Protein AF-A0A950SKA2-F1 (afdb_monomer)

Solvent-accessible surface area (backbone atoms only — not comparable to full-atom values): 15999 Å² total; per-residue (Å²): 132,60,67,68,57,56,48,50,46,48,55,57,47,54,48,61,50,54,86,68,48,54,30,38,59,32,17,52,54,14,21,50,32,35,66,66,51,49,60,21,36,45,36,58,44,22,51,42,40,22,42,54,43,21,50,35,85,94,75,71,41,31,24,28,18,68,91,40,75,55,73,75,23,58,67,26,54,51,26,53,54,39,24,62,52,38,6,39,34,28,41,42,88,50,98,84,33,40,32,41,51,35,31,44,42,91,90,50,79,58,51,73,51,70,76,45,74,58,94,78,20,30,28,31,43,39,38,32,56,63,43,26,39,37,37,40,76,43,65,68,75,42,44,35,35,38,95,94,42,80,46,75,24,31,77,90,43,60,42,78,41,74,24,40,45,31,44,71,54,90,72,72,45,29,27,50,55,31,82,34,44,45,77,48,49,37,67,43,14,44,44,45,22,19,18,10,65,36,81,42,43,30,18,25,41,69,58,80,67,31,40,41,36,32,44,45,51,86,60,46,57,58,31,44,34,37,44,31,34,27,62,44,55,66,57,57,87,44,90,98,40,78,47,68,102,59,82,63,45,63,24,28,46,27,27,36,33,38,30,37,16,63,78,83,79,62,75,46,79,79,44,77,49,77,47,74,76,82,44,74,50,78,43,82,42,75,74,38,56,67,44,36,31,40,29,47,36,41,60,40,49,54,43,96,56,64,30,26,36,10,30,44,43,36,67

Foldseek 3Di:
DDLVVLQVCLQPCLLVPFLFAFLQPLLVVLLSCQLSLPAFAVSVLSLQQSQQLAQDPDPRAGAGTSVHHDPSPVNSVVSSVVSLVCRQFVWDDDPVFTETAHADEPVDQWDKDAQDDDPFWGWIWIGGHFKIKIATPDDDWGWYQYPVGIDTHDNVRIDMDTHRYSNPDDDPFFFGQFPKQKPAFDRSQGLNQQRRNGLSGWTFGPDPFMKIKGFGPDDDQKKKKKWFWGWHFDHAPDPPGDGDPDDIDGWDAQKKFKWFDLPVPDIDTQDIDHHLDDGMDIDIGGGCPRTGMIMITRHGISDPGHIITRYITMD

Mean predicted aligned error: 4.28 Å

Nearest PDB structures (foldseek):
  6w0p-assembly2_D  TM=8.139E-01  e=9.623E-06  gut metagenome
  6w0p-assembly1_B  TM=7.407E-01  e=2.479E-05  gut metagenome
  2xqx-assembly2_B  TM=6.786E-01  e=1.087E-04  Streptococcus pneumoniae TIGR4
  8u5b-assembly1_B  TM=6.525E-01  e=2.233E-01  Clostridium perfringens
  5x7r-assembly1_A  TM=3.009E-01  e=1.302E-03  Paenibacillus sp. 598K

Sequence (315 aa):
MPAATAQNDLDFYVPRADPTGPSMSDAVNEIDSSALGTPGCSAYVYTERSYQPFIRDAFDQFSETRTGGAFTFMTGIGGFLQEFLYGYSGLRWTPQGVRLDPSLSAQLRGVTLRGLSWRGRRFTVAIGLNTTTVRLTSGAALPVIIPAGRRTVTARRPLTLATRRPDLRPTPDAVRCARAVASSAQPGAPALAAVDGSPATAWQPSSLPATLTAPVRGLRRTAVLTVRWGRQWPAAPGPNIPPPPGPVITLRPSRYQILVSADGRRWRTVATITRASGTLDTLRLPGLSRARLIRVRIVASAATQPPMLDELSVR

Radius of gyration: 21.48 Å; Cα contacts (8 Å, |Δi|>4): 798; chains: 1; bounding box: 56×42×63 Å

Secondary structure (DSSP, 8-state):
--HHHHHHHHHHHGGGS-TT--TTHHHHHHHHHHHHT-SSSHHHHHHHHHHTTTEETTTTEEPSBTTB-SSS-HHHHHHHHHIIIIIIT--EE-SS-EE---B--TT-SEEEEEEEEETTEEEEEEEESSEEEEEEEESSPEEEEETTEEEEEBTTB-EEEEPB-GGGS--S-TTTT---EES---TT--TTGGGSS-TTS-B--SSSSEEEEEE--S--SEEEEEEEEEEEPPPPSBTTBPPPS-PPEEE-EEEEEEEEESSSSS-EEEEEEE-SS-SEEEEEEET-TT-SEEEEEEEEESSSSPPPEEEEEE-

pLDDT: mean 94.34, std 6.15, range [64.06, 98.81]

Structure (mmCIF, N/CA/C/O backbone):
data_AF-A0A950SKA2-F1
#
_entry.id   AF-A0A950SKA2-F1
#
loop_
_atom_site.group_PDB
_atom_site.id
_atom_site.type_symbol
_atom_site.label_atom_id
_atom_site.label_alt_id
_atom_site.label_comp_id
_atom_site.label_asym_id
_atom_site.label_entity_id
_atom_site.label_seq_id
_atom_site.pdbx_PDB_ins_code
_atom_site.Cartn_x
_atom_site.Cartn_y
_atom_site.Cartn_z
_atom_site.occupancy
_atom_site.B_iso_or_equiv
_atom_site.auth_seq_id
_atom_site.auth_comp_id
_atom_site.auth_asym_id
_atom_site.auth_atom_id
_atom_site.pdbx_PDB_model_num
ATOM 1 N N . MET A 1 1 ? -0.324 19.048 11.245 1.00 78.94 1 MET A N 1
ATOM 2 C CA . MET A 1 1 ? 0.212 19.055 9.869 1.00 78.94 1 MET A CA 1
ATOM 3 C C . MET A 1 1 ? -0.946 18.881 8.887 1.00 78.94 1 MET A C 1
ATOM 5 O O . MET A 1 1 ? -1.818 18.069 9.182 1.00 78.94 1 MET A O 1
ATOM 9 N N . PRO A 1 2 ? -1.014 19.642 7.779 1.00 93.00 2 PRO A N 1
ATOM 10 C CA . PRO A 1 2 ? -2.002 19.419 6.721 1.00 93.00 2 PRO A CA 1
ATOM 11 C C . PRO A 1 2 ? -1.844 18.035 6.075 1.00 93.00 2 PRO A C 1
ATOM 13 O O . PRO A 1 2 ? -0.721 17.583 5.868 1.00 93.00 2 PRO A O 1
ATOM 16 N N . ALA A 1 3 ? -2.949 17.385 5.697 1.00 91.06 3 ALA A N 1
ATOM 17 C CA . ALA A 1 3 ? -2.912 16.037 5.113 1.00 91.06 3 ALA A CA 1
ATOM 18 C C . ALA A 1 3 ? -2.083 15.959 3.816 1.00 91.06 3 ALA A C 1
ATOM 20 O O . ALA A 1 3 ? -1.396 14.972 3.583 1.00 91.06 3 ALA A O 1
ATOM 21 N N . ALA A 1 4 ? -2.102 17.015 2.995 1.00 93.38 4 ALA A N 1
ATOM 22 C CA . ALA A 1 4 ? -1.295 17.082 1.776 1.00 93.38 4 ALA A CA 1
ATOM 23 C C . ALA A 1 4 ? 0.213 17.127 2.071 1.00 93.38 4 ALA A C 1
ATOM 25 O O . ALA A 1 4 ? 0.989 16.495 1.367 1.00 93.38 4 ALA A O 1
ATOM 26 N N . THR A 1 5 ? 0.630 17.834 3.126 1.00 95.62 5 THR A N 1
ATOM 27 C CA . THR A 1 5 ? 2.035 17.858 3.557 1.00 95.62 5 THR A CA 1
ATOM 28 C C . THR A 1 5 ? 2.471 16.480 4.044 1.00 95.62 5 THR A C 1
ATOM 30 O O . THR A 1 5 ? 3.497 15.990 3.599 1.00 95.62 5 THR A O 1
ATOM 33 N N . ALA A 1 6 ? 1.650 15.818 4.862 1.00 95.06 6 ALA A N 1
ATOM 34 C CA . ALA A 1 6 ? 1.944 14.468 5.342 1.00 95.06 6 ALA A CA 1
ATOM 35 C C . ALA A 1 6 ? 2.026 13.437 4.197 1.00 95.06 6 ALA A C 1
ATOM 37 O O . ALA A 1 6 ? 2.885 12.562 4.210 1.00 95.06 6 ALA A O 1
ATOM 38 N N . GLN A 1 7 ? 1.172 13.562 3.173 1.00 95.62 7 GLN A N 1
ATOM 39 C CA . GLN A 1 7 ? 1.271 12.720 1.978 1.00 95.62 7 GLN A CA 1
ATOM 40 C C . GLN A 1 7 ? 2.561 12.991 1.195 1.00 95.62 7 GLN A C 1
ATOM 42 O O . GLN A 1 7 ? 3.213 12.051 0.753 1.00 95.62 7 GLN A O 1
ATOM 47 N N . ASN A 1 8 ? 2.950 14.260 1.045 1.00 95.31 8 ASN A N 1
ATOM 48 C CA . ASN A 1 8 ? 4.208 14.608 0.388 1.00 95.31 8 ASN A CA 1
ATOM 49 C C . ASN A 1 8 ? 5.419 14.056 1.154 1.00 95.31 8 ASN A C 1
ATOM 51 O O . ASN A 1 8 ? 6.389 13.651 0.520 1.00 95.31 8 ASN A O 1
ATOM 55 N N . ASP A 1 9 ? 5.356 14.013 2.488 1.00 95.50 9 ASP A N 1
ATOM 56 C CA . ASP A 1 9 ? 6.398 13.397 3.310 1.00 95.50 9 ASP A CA 1
ATOM 57 C C . ASP A 1 9 ? 6.489 11.887 3.042 1.00 95.50 9 ASP A C 1
ATOM 59 O O . ASP A 1 9 ? 7.590 11.393 2.811 1.00 95.50 9 ASP A O 1
ATOM 63 N N . LEU A 1 10 ? 5.366 11.157 2.969 1.00 94.62 10 LEU A N 1
ATOM 64 C CA . LEU A 1 10 ? 5.377 9.740 2.565 1.00 94.62 10 LEU A CA 1
ATOM 65 C C . LEU A 1 10 ? 5.992 9.556 1.169 1.00 94.62 10 LEU A C 1
ATOM 67 O O . LEU A 1 10 ? 6.924 8.768 0.997 1.00 94.62 10 LEU A O 1
ATOM 71 N N . ASP A 1 11 ? 5.526 1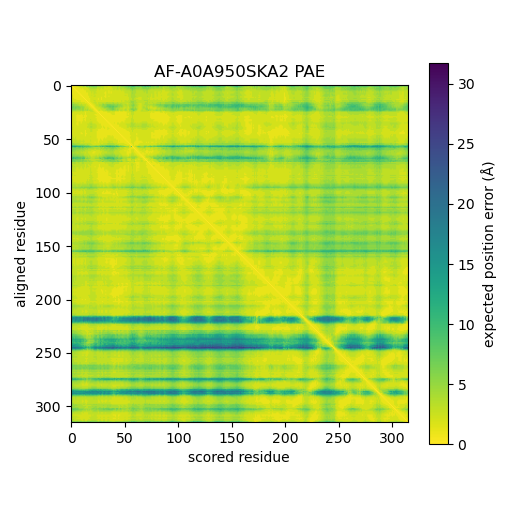0.328 0.185 1.00 93.56 11 ASP A N 1
ATOM 72 C CA . ASP A 1 11 ? 5.993 10.242 -1.203 1.00 93.56 11 ASP A CA 1
ATOM 73 C C . ASP A 1 11 ? 7.489 10.587 -1.337 1.00 93.56 11 ASP A C 1
ATOM 75 O O . ASP A 1 11 ? 8.184 10.096 -2.233 1.00 93.56 11 ASP A O 1
ATOM 79 N N . PHE A 1 12 ? 8.005 11.437 -0.446 1.00 92.06 12 PHE A N 1
ATOM 80 C CA . PHE A 1 12 ? 9.402 11.845 -0.433 1.00 92.06 12 PHE A CA 1
ATOM 81 C C . PHE A 1 12 ? 10.296 10.873 0.343 1.00 92.06 12 PHE A C 1
ATOM 83 O O . PHE A 1 12 ? 11.336 10.460 -0.179 1.00 92.06 12 PHE A O 1
ATOM 90 N N . TYR A 1 13 ? 9.938 10.511 1.573 1.00 92.69 13 TYR A N 1
ATOM 91 C CA . TYR A 1 13 ? 10.822 9.781 2.481 1.00 92.69 13 TYR A CA 1
ATOM 92 C C . TYR A 1 13 ? 10.795 8.270 2.276 1.00 92.69 13 TYR A C 1
ATOM 94 O O . TYR A 1 13 ? 11.845 7.644 2.408 1.00 92.69 13 TYR A O 1
ATOM 102 N N . VAL A 1 14 ? 9.665 7.671 1.889 1.00 93.25 14 VAL A N 1
ATOM 103 C CA . VAL A 1 14 ? 9.583 6.210 1.719 1.00 93.25 14 VAL A CA 1
ATOM 104 C C . VAL A 1 14 ? 10.587 5.681 0.683 1.00 93.25 14 VAL A C 1
ATOM 106 O O . VAL A 1 14 ? 11.301 4.732 1.011 1.00 93.25 14 VAL A O 1
ATOM 109 N N . PRO A 1 15 ? 10.746 6.279 -0.518 1.00 90.12 15 PRO A N 1
ATOM 110 C CA . PRO A 1 15 ? 11.750 5.817 -1.487 1.00 90.12 15 PRO A CA 1
ATOM 111 C C . PRO A 1 15 ? 13.203 6.035 -1.038 1.00 90.12 15 PRO A C 1
ATOM 113 O O . PRO A 1 15 ? 14.127 5.524 -1.665 1.00 90.12 15 PRO A O 1
ATOM 116 N N . ARG A 1 16 ? 13.410 6.843 0.009 1.00 88.75 16 ARG A N 1
ATOM 117 C CA . ARG A 1 16 ? 14.721 7.239 0.546 1.00 88.75 16 ARG A CA 1
ATOM 118 C C . ARG A 1 16 ? 15.095 6.478 1.813 1.00 88.75 16 ARG A C 1
ATOM 120 O O . ARG A 1 16 ? 16.199 6.671 2.316 1.00 88.75 16 ARG A O 1
ATOM 127 N N . ALA A 1 17 ? 14.187 5.657 2.335 1.00 87.25 17 ALA A N 1
ATOM 128 C CA . ALA A 1 17 ? 14.480 4.767 3.443 1.00 87.25 17 ALA A CA 1
ATOM 129 C C . ALA A 1 17 ? 15.564 3.761 3.034 1.00 87.25 17 ALA A C 1
ATOM 131 O O . ALA A 1 17 ? 15.652 3.364 1.869 1.00 87.25 17 ALA A O 1
ATOM 132 N N . ASP A 1 18 ? 16.386 3.349 3.999 1.00 85.38 18 ASP A N 1
ATOM 133 C CA . ASP A 1 18 ? 17.472 2.410 3.744 1.00 85.38 18 ASP A CA 1
ATOM 134 C C . ASP A 1 18 ? 16.911 1.085 3.178 1.00 85.38 18 ASP A C 1
ATOM 136 O O . ASP A 1 18 ? 16.102 0.424 3.843 1.00 85.38 18 ASP A O 1
ATOM 140 N N . PRO A 1 19 ? 17.329 0.650 1.972 1.00 81.38 19 PRO A N 1
ATOM 141 C CA . PRO A 1 19 ? 16.874 -0.609 1.379 1.00 81.38 19 PRO A CA 1
ATOM 142 C C . PRO A 1 19 ? 17.346 -1.853 2.152 1.00 81.38 19 PRO A C 1
ATOM 144 O O . PRO A 1 19 ? 16.914 -2.967 1.857 1.00 81.38 19 PRO A O 1
ATOM 147 N N . THR A 1 20 ? 18.212 -1.695 3.147 1.00 83.00 20 THR A N 1
ATOM 148 C CA . THR A 1 20 ? 18.671 -2.739 4.073 1.00 83.00 20 THR A CA 1
ATOM 149 C C . THR A 1 20 ? 18.181 -2.523 5.507 1.00 83.00 20 THR A C 1
ATOM 151 O O . THR A 1 20 ? 18.527 -3.299 6.395 1.00 83.00 20 THR A O 1
ATOM 154 N N . GLY A 1 21 ? 17.335 -1.510 5.724 1.00 85.69 21 GLY A N 1
ATOM 155 C CA . GLY A 1 21 ? 16.786 -1.158 7.028 1.00 85.69 21 GLY A CA 1
ATOM 156 C C . GLY A 1 21 ? 15.903 -2.243 7.667 1.00 85.69 21 GLY A C 1
ATOM 157 O O . GLY A 1 21 ? 15.544 -3.240 7.025 1.00 85.69 21 GLY A O 1
ATOM 158 N N . PRO A 1 22 ? 15.548 -2.054 8.950 1.00 89.62 22 PRO A N 1
ATOM 159 C CA . PRO A 1 22 ? 14.858 -3.065 9.735 1.00 89.62 22 PRO A CA 1
ATOM 160 C C . PRO A 1 22 ? 13.370 -3.204 9.374 1.00 89.62 22 PRO A C 1
ATOM 162 O O . PRO A 1 22 ? 12.741 -2.283 8.852 1.00 89.62 22 PRO A O 1
ATOM 165 N N . SER A 1 23 ? 12.773 -4.337 9.745 1.00 89.69 23 SER A N 1
ATOM 166 C CA . SER A 1 23 ? 11.398 -4.751 9.405 1.00 89.69 23 SER A CA 1
ATOM 167 C C . SER A 1 23 ? 10.247 -3.904 9.959 1.00 89.69 23 SER A C 1
ATOM 169 O O . SER A 1 23 ? 9.083 -4.181 9.690 1.00 89.69 23 SER A O 1
ATOM 171 N N . MET A 1 24 ? 10.536 -2.839 10.705 1.00 90.56 24 MET A N 1
ATOM 172 C CA . MET A 1 24 ? 9.517 -1.995 11.340 1.00 90.56 24 MET A CA 1
ATOM 173 C C . MET A 1 24 ? 9.049 -0.806 10.487 1.00 90.56 24 MET A C 1
ATOM 175 O O . MET A 1 24 ? 7.992 -0.246 10.767 1.00 90.56 24 MET A O 1
ATOM 179 N N . SER A 1 25 ? 9.816 -0.388 9.474 1.00 93.12 25 SER A N 1
ATOM 180 C CA . SER A 1 25 ? 9.563 0.881 8.772 1.00 93.12 25 SER A CA 1
ATOM 181 C C . SER A 1 25 ? 8.242 0.896 8.004 1.00 93.12 25 SER A C 1
ATOM 183 O O . SER A 1 25 ? 7.483 1.857 8.099 1.00 93.12 25 SER A O 1
ATOM 185 N N . ASP A 1 26 ? 7.940 -0.170 7.263 1.00 96.25 26 ASP A N 1
ATOM 186 C CA . ASP A 1 26 ? 6.758 -0.192 6.397 1.00 96.25 26 ASP A CA 1
ATOM 187 C C . ASP A 1 26 ? 5.442 -0.363 7.168 1.00 96.25 26 ASP A C 1
ATOM 189 O O . ASP A 1 26 ? 4.414 0.128 6.711 1.00 96.25 26 ASP A O 1
ATOM 193 N N . ALA A 1 27 ? 5.480 -0.904 8.389 1.00 97.38 27 ALA A N 1
ATOM 194 C CA . ALA A 1 27 ? 4.319 -0.883 9.276 1.00 97.38 27 ALA A CA 1
ATOM 195 C C . ALA A 1 27 ? 3.902 0.552 9.644 1.00 97.38 27 ALA A C 1
ATOM 197 O O . ALA A 1 27 ? 2.717 0.867 9.713 1.00 97.38 27 ALA A O 1
ATOM 198 N N . VAL A 1 28 ? 4.869 1.457 9.836 1.00 97.69 28 VAL A N 1
ATOM 199 C CA . VAL A 1 28 ? 4.576 2.877 10.093 1.00 97.69 28 VAL A CA 1
ATOM 200 C C . VAL A 1 28 ? 3.998 3.543 8.842 1.00 97.69 28 VAL A C 1
ATOM 202 O O . VAL A 1 28 ? 3.003 4.258 8.942 1.00 97.69 28 VAL A O 1
ATOM 205 N N . ASN A 1 29 ? 4.546 3.241 7.660 1.00 97.62 29 ASN A N 1
ATOM 206 C CA . ASN A 1 29 ? 4.025 3.752 6.387 1.00 97.62 29 ASN A CA 1
ATOM 207 C C . ASN A 1 29 ? 2.581 3.289 6.117 1.00 97.62 29 ASN A C 1
ATOM 209 O O . ASN A 1 29 ? 1.780 4.064 5.586 1.00 97.62 29 ASN A O 1
ATOM 213 N N . GLU A 1 30 ? 2.224 2.056 6.498 1.00 98.25 30 GLU A N 1
ATOM 214 C CA . GLU A 1 30 ? 0.834 1.581 6.476 1.00 98.25 30 GLU A CA 1
ATOM 215 C C . GLU A 1 30 ? -0.042 2.426 7.401 1.00 98.25 30 GLU A C 1
ATOM 217 O O . GLU A 1 30 ? -1.056 2.962 6.945 1.00 98.25 30 GLU A O 1
ATOM 222 N N . ILE A 1 31 ? 0.363 2.592 8.667 1.00 98.56 31 ILE A N 1
ATOM 223 C CA . ILE A 1 31 ? -0.420 3.317 9.675 1.00 98.56 31 ILE A CA 1
ATOM 224 C C . ILE A 1 31 ? -0.678 4.754 9.219 1.00 98.56 31 ILE A C 1
ATOM 226 O O . ILE A 1 31 ? -1.809 5.241 9.328 1.00 98.56 31 ILE A O 1
ATOM 230 N N . ASP A 1 32 ? 0.344 5.416 8.679 1.00 97.81 32 ASP A N 1
ATOM 231 C CA . ASP A 1 32 ? 0.249 6.778 8.162 1.00 97.81 32 ASP A CA 1
ATOM 232 C C . ASP A 1 32 ? -0.648 6.846 6.921 1.00 97.81 32 ASP A C 1
ATOM 234 O O . ASP A 1 32 ? -1.558 7.676 6.867 1.00 97.81 32 ASP A O 1
ATOM 238 N N . SER A 1 33 ? -0.489 5.926 5.964 1.00 97.81 33 SER A N 1
ATOM 239 C CA . SER A 1 33 ? -1.339 5.862 4.764 1.00 97.81 33 SER A CA 1
ATOM 240 C C . SER A 1 33 ? -2.815 5.639 5.114 1.00 97.81 33 SER A C 1
ATOM 242 O O . SER A 1 33 ? -3.715 6.302 4.581 1.00 97.81 33 S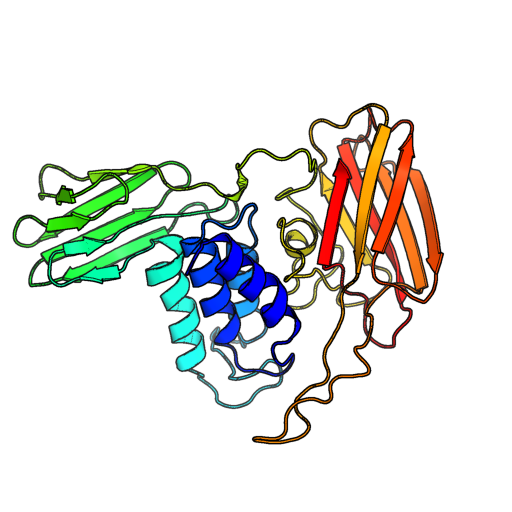ER A O 1
ATOM 244 N N . SER A 1 34 ? -3.080 4.736 6.061 1.00 98.06 34 SER A N 1
ATOM 245 C CA . SER A 1 34 ? -4.415 4.461 6.588 1.00 98.06 34 SER A CA 1
ATOM 246 C C . SER A 1 34 ? -4.990 5.679 7.317 1.00 98.06 34 SER A C 1
ATOM 248 O O . SER A 1 34 ? -6.141 6.055 7.065 1.00 98.06 34 SER A O 1
ATOM 250 N N . ALA A 1 35 ? -4.202 6.348 8.164 1.00 97.12 35 ALA A N 1
ATOM 251 C CA . ALA A 1 35 ? -4.618 7.546 8.894 1.00 97.12 35 ALA A CA 1
ATOM 252 C C . ALA A 1 35 ? -4.928 8.732 7.965 1.00 97.12 35 ALA A C 1
ATOM 254 O O . AL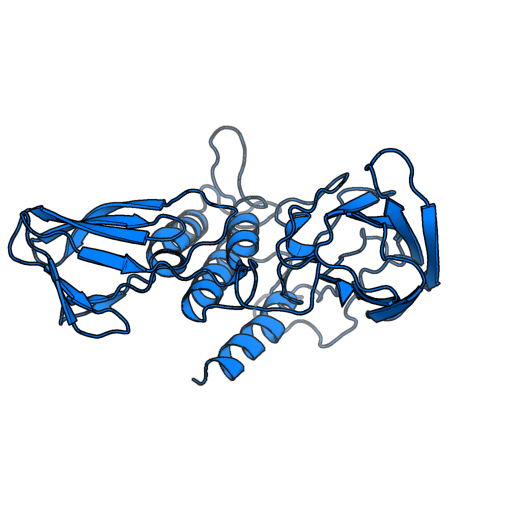A A 1 35 ? -5.915 9.437 8.182 1.00 97.12 35 ALA A O 1
ATOM 255 N N . LEU A 1 36 ? -4.131 8.929 6.911 1.00 96.50 36 LEU A N 1
ATOM 256 C CA . LEU A 1 36 ? -4.334 9.984 5.913 1.00 96.50 36 LEU A CA 1
ATOM 257 C C . LEU A 1 36 ? -5.489 9.685 4.950 1.00 96.50 36 LEU A C 1
ATOM 259 O O . LEU A 1 36 ? -6.034 10.604 4.336 1.00 96.50 36 LEU A O 1
ATOM 263 N N . GLY A 1 37 ? -5.877 8.414 4.809 1.00 96.38 37 GLY A N 1
ATOM 264 C CA . GLY A 1 37 ? -6.807 7.990 3.766 1.00 96.38 37 GLY A CA 1
ATOM 265 C C . GLY A 1 37 ? -6.205 8.178 2.372 1.00 96.38 37 GLY A C 1
ATOM 266 O O . GLY A 1 37 ? -6.902 8.641 1.460 1.00 96.38 37 GLY A O 1
ATOM 267 N N . THR A 1 38 ? -4.913 7.856 2.233 1.00 97.12 38 THR A N 1
ATOM 268 C CA . THR A 1 38 ? -4.150 7.953 0.985 1.00 97.12 38 THR A CA 1
ATOM 269 C C . THR A 1 38 ? -4.920 7.274 -0.152 1.00 97.12 38 THR A C 1
ATOM 271 O O . THR A 1 38 ? -5.278 6.102 -0.030 1.00 97.12 38 THR A O 1
ATOM 274 N N . PRO A 1 39 ? -5.245 7.991 -1.246 1.00 96.75 39 PRO A N 1
ATOM 275 C CA . PRO A 1 39 ? -6.019 7.431 -2.351 1.00 96.75 39 PRO A CA 1
ATOM 276 C C . PRO A 1 39 ? -5.351 6.209 -2.961 1.00 96.75 39 PRO A C 1
ATOM 278 O O . PRO A 1 39 ? -4.165 6.248 -3.260 1.00 96.75 39 PRO A O 1
ATOM 281 N N . GLY A 1 40 ? -6.145 5.181 -3.249 1.00 97.25 40 GLY A N 1
ATOM 282 C CA . GLY A 1 40 ? -5.624 3.914 -3.741 1.00 97.25 40 GLY A CA 1
ATOM 283 C C . GLY A 1 40 ? -5.521 2.868 -2.633 1.00 97.25 40 GLY A C 1
ATOM 284 O O . GLY A 1 40 ? -6.358 2.822 -1.734 1.00 97.25 40 GLY A O 1
ATOM 285 N N . CYS A 1 41 ? -4.553 1.970 -2.746 1.00 97.94 41 CYS A N 1
ATOM 286 C CA . CYS A 1 41 ? -4.452 0.752 -1.935 1.00 97.94 41 CYS A CA 1
ATOM 287 C C . CYS A 1 41 ? -3.021 0.491 -1.450 1.00 97.94 41 CYS A C 1
ATOM 289 O O . CYS A 1 41 ? -2.706 -0.630 -1.050 1.00 97.94 41 CYS A O 1
ATOM 291 N N . SER A 1 42 ? -2.181 1.529 -1.434 1.00 97.69 42 SER A N 1
ATOM 292 C CA . SER A 1 42 ? -0.793 1.459 -0.970 1.00 97.69 42 SER A CA 1
ATOM 293 C C . SER A 1 42 ? -0.661 1.018 0.488 1.00 97.69 42 SER A C 1
ATOM 295 O O . SER A 1 42 ? 0.300 0.335 0.815 1.00 97.69 42 SER A O 1
ATOM 297 N N . ALA A 1 43 ? -1.649 1.300 1.349 1.00 98.00 43 ALA A N 1
ATOM 298 C CA . ALA A 1 43 ? -1.673 0.801 2.729 1.00 98.00 43 ALA A CA 1
ATOM 299 C C . ALA A 1 43 ? -1.479 -0.728 2.796 1.00 98.00 43 ALA A C 1
ATOM 301 O O . ALA A 1 43 ? -0.637 -1.216 3.541 1.00 98.00 43 ALA A O 1
ATOM 302 N N . TYR A 1 44 ? -2.164 -1.490 1.936 1.00 98.12 44 TYR A N 1
ATOM 303 C CA . TYR A 1 44 ? -1.981 -2.943 1.899 1.00 98.12 44 TYR A CA 1
ATOM 304 C C . TYR A 1 44 ? -0.618 -3.359 1.333 1.00 98.12 44 TYR A C 1
ATOM 306 O O . TYR A 1 44 ? -0.035 -4.343 1.780 1.00 98.12 44 TYR A O 1
ATOM 314 N N . VAL A 1 45 ? -0.079 -2.605 0.373 1.00 98.31 45 VAL A N 1
ATOM 315 C CA . VAL A 1 45 ? 1.274 -2.851 -0.147 1.00 98.31 45 VAL A CA 1
ATOM 316 C C . VAL A 1 45 ? 2.322 -2.627 0.946 1.00 98.31 45 VAL A C 1
ATOM 318 O O . VAL A 1 45 ? 3.276 -3.396 1.038 1.00 98.31 45 VAL A O 1
ATOM 321 N N . TYR A 1 46 ? 2.133 -1.631 1.816 1.00 98.19 46 TYR A N 1
ATOM 322 C CA . TYR A 1 46 ? 2.975 -1.432 2.995 1.00 98.19 46 TYR A CA 1
ATOM 323 C C . TYR A 1 46 ? 2.861 -2.583 4.000 1.00 98.19 46 TYR A C 1
ATOM 325 O O . TYR A 1 46 ? 3.893 -3.033 4.492 1.00 98.19 46 TYR A O 1
ATOM 333 N N . THR A 1 47 ? 1.663 -3.141 4.211 1.00 97.81 47 THR A N 1
ATOM 334 C CA . THR A 1 47 ? 1.512 -4.394 4.969 1.00 97.81 47 THR A CA 1
ATOM 335 C C . THR A 1 47 ? 2.324 -5.525 4.348 1.00 97.81 47 THR A C 1
ATOM 337 O O . THR A 1 47 ? 3.076 -6.192 5.043 1.00 97.81 47 THR A O 1
ATOM 340 N N . GLU A 1 48 ? 2.247 -5.754 3.034 1.00 97.25 48 GLU A N 1
ATOM 341 C CA . GLU A 1 48 ? 3.060 -6.802 2.395 1.00 97.25 48 GLU A CA 1
ATOM 342 C C . GLU A 1 48 ? 4.568 -6.552 2.563 1.00 97.25 48 GLU A C 1
ATOM 344 O O . GLU A 1 48 ? 5.333 -7.481 2.836 1.00 97.25 48 GLU A O 1
ATOM 349 N N . ARG A 1 49 ? 4.998 -5.291 2.460 1.00 96.31 49 ARG A N 1
ATOM 350 C CA . ARG A 1 49 ? 6.391 -4.879 2.666 1.00 96.31 49 ARG A CA 1
ATOM 351 C C . ARG A 1 49 ? 6.893 -5.080 4.092 1.00 96.31 49 ARG A C 1
ATOM 353 O O . ARG A 1 49 ? 8.086 -5.325 4.249 1.00 96.31 49 ARG A O 1
ATOM 360 N N . SER A 1 50 ? 6.034 -4.974 5.104 1.00 96.12 50 SER A N 1
ATOM 361 C CA . SER A 1 50 ? 6.447 -5.022 6.512 1.00 96.12 50 SER A CA 1
ATOM 362 C C . SER A 1 50 ? 6.746 -6.433 7.021 1.00 96.12 50 SER A C 1
ATOM 364 O O . SER A 1 50 ? 7.531 -6.576 7.956 1.00 96.12 50 SER A O 1
ATOM 366 N N . TYR A 1 51 ? 6.188 -7.481 6.398 1.00 95.44 51 TYR A N 1
ATOM 367 C CA . TYR A 1 51 ? 6.422 -8.867 6.826 1.00 95.44 51 TYR A CA 1
ATOM 368 C C . TYR A 1 51 ? 7.115 -9.745 5.778 1.00 95.44 51 TYR A C 1
ATOM 370 O O . TYR A 1 51 ? 8.014 -10.507 6.135 1.00 95.44 51 TYR A O 1
ATOM 378 N N . GLN A 1 52 ? 6.751 -9.661 4.491 1.00 96.00 52 GLN A N 1
ATOM 379 C CA . GLN A 1 52 ? 7.210 -10.640 3.488 1.00 96.00 52 GLN A CA 1
ATOM 380 C C . GLN A 1 52 ? 8.738 -10.714 3.339 1.00 96.00 52 GLN A C 1
ATOM 382 O O . GLN A 1 52 ? 9.254 -11.823 3.224 1.00 96.00 52 GLN A O 1
ATOM 387 N N . PRO A 1 53 ? 9.493 -9.597 3.346 1.00 95.31 53 PRO A N 1
ATOM 388 C CA . PRO A 1 53 ? 10.950 -9.653 3.211 1.00 95.31 53 PRO A CA 1
ATOM 389 C C . PRO A 1 53 ? 11.684 -10.191 4.447 1.00 95.31 53 PRO A C 1
ATOM 391 O O . PRO A 1 53 ? 12.896 -10.397 4.389 1.00 95.31 53 PRO A O 1
ATOM 394 N N . PHE A 1 54 ? 10.986 -10.343 5.574 1.00 95.88 54 PHE A N 1
ATOM 395 C CA . PHE A 1 54 ? 11.591 -10.549 6.891 1.00 95.88 54 PHE A CA 1
ATOM 396 C C . PHE A 1 54 ? 11.166 -11.859 7.545 1.00 95.88 54 PHE A C 1
ATOM 398 O O . PHE A 1 54 ? 11.878 -12.359 8.414 1.00 95.88 54 PHE A O 1
ATOM 405 N N . ILE A 1 55 ? 10.028 -12.414 7.133 1.00 94.81 55 ILE A N 1
ATOM 406 C CA . ILE A 1 55 ? 9.529 -13.693 7.621 1.00 94.81 55 ILE A CA 1
ATOM 407 C C . ILE A 1 55 ? 10.467 -14.834 7.204 1.00 94.81 55 ILE A C 1
ATOM 409 O O . ILE A 1 55 ? 10.957 -14.876 6.074 1.00 94.81 55 ILE A O 1
ATOM 413 N N . ARG A 1 56 ? 10.755 -15.744 8.136 1.00 93.62 56 ARG A N 1
ATOM 414 C CA . ARG A 1 56 ? 11.626 -16.905 7.930 1.00 93.62 56 ARG A CA 1
ATOM 415 C C . ARG A 1 56 ? 10.911 -18.188 8.323 1.00 93.62 56 ARG A C 1
ATOM 417 O O . ARG A 1 56 ? 10.328 -18.276 9.407 1.00 93.62 56 ARG A O 1
ATOM 424 N N . ASP A 1 57 ? 11.066 -19.194 7.473 1.00 89.31 57 ASP A N 1
ATOM 425 C CA . ASP A 1 57 ? 10.693 -20.572 7.771 1.00 89.31 57 ASP A CA 1
ATOM 426 C C . ASP A 1 57 ? 11.488 -21.122 8.973 1.00 89.31 57 ASP A C 1
ATOM 428 O O . ASP A 1 57 ? 12.578 -20.651 9.297 1.00 89.31 57 ASP A O 1
ATOM 432 N N . ALA A 1 58 ? 11.001 -22.141 9.683 1.00 85.12 58 ALA A N 1
ATOM 433 C CA . ALA A 1 58 ? 9.713 -22.834 9.514 1.00 85.12 58 ALA A CA 1
ATOM 434 C C . ALA A 1 58 ? 8.587 -22.276 10.408 1.00 85.12 58 ALA A C 1
ATOM 436 O O . ALA A 1 58 ? 7.481 -22.807 10.410 1.00 85.12 58 ALA A O 1
ATOM 437 N N . PHE A 1 59 ? 8.882 -21.253 11.214 1.00 89.88 59 PHE A N 1
ATOM 438 C CA . PHE A 1 59 ? 7.991 -20.765 12.275 1.00 89.88 59 PHE A CA 1
ATOM 439 C C . PHE A 1 59 ? 7.408 -19.376 11.998 1.00 89.88 59 PHE A C 1
ATOM 441 O O . PHE A 1 59 ? 6.861 -18.763 12.912 1.00 89.88 59 PHE A O 1
ATOM 448 N N . ASP A 1 60 ? 7.562 -18.860 10.778 1.00 92.38 60 ASP A N 1
ATOM 449 C CA . ASP A 1 60 ? 7.069 -17.541 10.374 1.00 92.38 60 ASP A CA 1
ATOM 450 C C . ASP A 1 60 ? 7.551 -16.402 11.294 1.00 92.38 60 ASP A C 1
ATOM 452 O O . ASP A 1 60 ? 6.836 -15.448 11.609 1.00 92.38 60 ASP A O 1
ATOM 456 N N . GLN A 1 61 ? 8.806 -16.504 11.736 1.00 93.31 61 GLN A N 1
ATOM 457 C CA . GLN A 1 61 ? 9.435 -15.540 12.638 1.00 93.31 61 GLN A CA 1
ATOM 458 C C . GLN A 1 61 ? 10.188 -14.470 11.853 1.00 93.31 61 GLN A C 1
ATOM 460 O O . GLN A 1 61 ? 10.702 -14.722 10.765 1.00 93.31 61 GLN A O 1
ATOM 465 N N . PHE A 1 62 ? 10.268 -13.261 12.406 1.00 94.88 62 PHE A N 1
ATOM 466 C CA . PHE A 1 62 ? 10.868 -12.130 11.704 1.00 94.88 62 PHE A CA 1
ATOM 467 C C . PHE A 1 62 ? 12.369 -12.060 11.977 1.00 94.88 62 PHE A C 1
ATOM 469 O O . PHE A 1 62 ? 12.798 -12.120 13.134 1.00 94.88 62 PHE A O 1
ATOM 476 N N . SER A 1 63 ? 13.157 -11.858 10.923 1.00 95.38 63 SER A N 1
ATOM 477 C CA . SER A 1 63 ? 14.507 -11.309 11.025 1.00 95.38 63 SER A CA 1
ATOM 478 C C . SER A 1 63 ? 14.472 -9.783 11.117 1.00 95.38 63 SER A C 1
ATOM 480 O O . SER A 1 63 ? 13.535 -9.129 10.654 1.00 95.38 63 SER A O 1
ATOM 482 N N . GLU A 1 64 ? 15.514 -9.202 11.705 1.00 94.25 64 GLU A N 1
ATOM 483 C CA . GLU A 1 64 ? 15.677 -7.750 11.790 1.00 94.25 64 GLU A CA 1
ATOM 484 C C . GLU A 1 64 ? 15.694 -7.090 10.411 1.00 94.25 64 GLU A C 1
ATOM 486 O O . GLU A 1 64 ? 14.898 -6.191 10.161 1.00 94.25 64 GLU A O 1
ATOM 491 N N . THR A 1 65 ? 16.538 -7.576 9.500 1.00 92.50 65 THR A N 1
ATOM 492 C CA . THR A 1 65 ? 16.682 -7.058 8.131 1.00 92.50 65 THR A CA 1
ATOM 493 C C . THR A 1 65 ? 16.348 -8.129 7.089 1.00 92.50 65 THR A C 1
ATOM 495 O O . THR A 1 65 ? 16.150 -9.305 7.413 1.00 92.50 65 THR A O 1
ATOM 498 N N . ARG A 1 66 ? 16.334 -7.744 5.806 1.00 89.94 66 ARG A N 1
ATOM 499 C CA . ARG A 1 66 ? 16.126 -8.661 4.667 1.00 89.94 66 ARG A CA 1
ATOM 500 C C . ARG A 1 66 ? 17.207 -9.746 4.575 1.00 89.94 66 ARG A C 1
ATOM 502 O O . ARG A 1 66 ? 16.940 -10.859 4.129 1.00 89.94 66 ARG A O 1
ATOM 509 N N . THR A 1 67 ? 18.427 -9.461 5.028 1.00 89.06 67 THR A N 1
ATOM 510 C CA . THR A 1 67 ? 19.574 -10.383 4.948 1.00 89.06 67 THR A CA 1
ATOM 511 C C . THR A 1 67 ? 19.855 -11.135 6.250 1.00 89.06 67 THR A C 1
ATOM 513 O O . THR A 1 67 ? 20.715 -12.008 6.258 1.00 89.06 67 THR A O 1
ATOM 516 N N . GLY A 1 68 ? 19.126 -10.849 7.334 1.00 87.50 68 GLY A N 1
ATOM 517 C CA . GLY A 1 68 ? 19.312 -11.483 8.645 1.00 87.50 68 GLY A CA 1
ATOM 518 C C . GLY A 1 68 ? 19.419 -10.455 9.772 1.00 87.50 68 GLY A C 1
ATOM 519 O O . GLY A 1 68 ? 18.826 -9.381 9.685 1.00 87.50 68 GLY A O 1
ATOM 520 N N . GLY A 1 69 ? 20.163 -10.776 10.828 1.00 89.94 69 GLY A N 1
ATOM 521 C CA . GLY A 1 69 ? 20.306 -9.939 12.026 1.00 89.94 69 GLY A CA 1
ATOM 522 C C . GLY A 1 69 ? 19.617 -10.569 13.231 1.00 89.94 69 GLY A C 1
ATOM 523 O O . GLY A 1 69 ? 19.550 -11.797 13.318 1.00 89.94 69 GLY A O 1
ATOM 524 N N . ALA A 1 70 ? 19.104 -9.750 14.152 1.00 90.38 70 ALA A N 1
ATOM 525 C CA . ALA A 1 70 ? 18.383 -10.270 15.310 1.00 90.38 70 ALA A CA 1
ATOM 526 C C . ALA A 1 70 ? 17.205 -11.173 14.890 1.00 90.38 70 ALA A C 1
ATOM 528 O O . ALA A 1 70 ? 16.478 -10.885 13.934 1.00 90.38 70 ALA A O 1
ATOM 529 N N . PHE A 1 71 ? 17.033 -12.282 15.612 1.00 91.69 71 PHE A N 1
ATOM 530 C CA . PHE A 1 71 ? 16.009 -13.295 15.365 1.00 91.69 71 PHE A CA 1
ATOM 531 C C . PHE A 1 71 ? 15.696 -14.024 16.684 1.00 91.69 71 PHE A C 1
ATOM 533 O O . PHE A 1 71 ? 16.600 -14.573 17.305 1.00 91.69 71 PHE A O 1
ATOM 540 N N . THR A 1 72 ? 14.465 -14.051 17.186 1.00 92.62 72 THR A N 1
ATOM 541 C CA . THR A 1 72 ? 13.228 -13.468 16.643 1.00 92.62 72 THR A CA 1
ATOM 542 C C . THR A 1 72 ? 13.134 -11.970 16.906 1.00 92.62 72 THR A C 1
ATOM 544 O O . THR A 1 72 ? 13.173 -11.518 18.052 1.00 92.62 72 THR A O 1
ATOM 547 N N . PHE A 1 73 ? 12.971 -11.177 15.849 1.00 95.38 73 PHE A N 1
ATOM 548 C CA . PHE A 1 73 ? 12.938 -9.724 15.959 1.00 95.38 73 PHE A CA 1
ATOM 549 C C . PHE A 1 73 ? 11.552 -9.209 16.373 1.00 95.38 73 PHE A C 1
ATOM 551 O O . PHE A 1 73 ? 10.697 -8.880 15.547 1.00 95.38 73 PHE A O 1
ATOM 558 N N . MET A 1 74 ? 11.331 -9.127 17.688 1.00 95.31 74 MET A N 1
ATOM 559 C CA . MET A 1 74 ? 10.044 -8.730 18.276 1.00 95.31 74 MET A CA 1
ATOM 560 C C . MET A 1 74 ? 9.591 -7.319 17.887 1.00 95.31 74 MET A C 1
ATOM 562 O O . MET A 1 74 ? 8.389 -7.078 17.798 1.00 95.31 74 MET A O 1
ATOM 566 N N . THR A 1 75 ? 10.516 -6.392 17.623 1.00 95.56 75 THR A N 1
ATOM 567 C CA . THR A 1 75 ? 10.168 -5.029 17.189 1.00 95.56 75 THR A CA 1
ATOM 568 C C . THR A 1 75 ? 9.437 -5.040 15.844 1.00 95.56 75 THR A C 1
ATOM 570 O O . THR A 1 75 ? 8.432 -4.349 15.696 1.00 95.56 75 THR A O 1
ATOM 573 N N . GLY A 1 76 ? 9.881 -5.869 14.893 1.00 95.00 76 GLY A N 1
ATOM 574 C CA . GLY A 1 76 ? 9.216 -6.047 13.599 1.00 95.00 76 GLY A CA 1
ATOM 575 C C . GLY A 1 76 ? 7.829 -6.672 13.736 1.00 95.00 76 GLY A C 1
ATOM 576 O O . GLY A 1 76 ? 6.855 -6.141 13.208 1.00 95.00 76 GLY A O 1
ATOM 577 N N . ILE A 1 77 ? 7.715 -7.736 14.539 1.00 96.00 77 ILE A N 1
ATOM 578 C CA . ILE A 1 77 ? 6.426 -8.390 14.840 1.00 96.00 77 ILE A CA 1
ATOM 579 C C . ILE A 1 77 ? 5.452 -7.400 15.497 1.00 96.00 77 ILE A C 1
ATOM 581 O O . ILE A 1 77 ? 4.272 -7.343 15.148 1.00 96.00 77 ILE A O 1
ATOM 585 N N . GLY A 1 78 ? 5.948 -6.590 16.435 1.00 96.94 78 GLY A N 1
ATOM 586 C CA . GLY A 1 78 ? 5.178 -5.535 17.083 1.00 96.94 78 GLY A CA 1
ATOM 587 C C . GLY A 1 78 ? 4.717 -4.457 16.102 1.00 96.94 78 GLY A C 1
ATOM 588 O O . GLY A 1 78 ? 3.579 -4.005 16.209 1.00 96.94 78 GLY A O 1
ATOM 589 N N . GLY A 1 79 ? 5.560 -4.073 15.139 1.00 97.19 79 GLY A N 1
ATOM 590 C CA . GLY A 1 79 ? 5.193 -3.176 14.041 1.00 97.19 79 GLY A CA 1
ATOM 591 C C . GLY A 1 79 ? 4.048 -3.741 13.202 1.00 97.19 79 GLY A C 1
ATOM 592 O O . GLY A 1 79 ? 3.006 -3.102 13.091 1.00 97.19 79 GLY A O 1
ATOM 593 N N . PHE A 1 80 ? 4.184 -4.978 12.722 1.00 97.12 80 PHE A N 1
ATOM 594 C CA . PHE A 1 80 ? 3.144 -5.652 11.939 1.00 97.12 80 PHE A CA 1
ATOM 595 C C . PHE A 1 80 ? 1.798 -5.734 12.684 1.00 97.12 80 PHE A C 1
ATOM 597 O O . PHE A 1 80 ? 0.743 -5.444 12.125 1.00 97.12 80 PHE A O 1
ATOM 604 N N . LEU A 1 81 ? 1.807 -6.055 13.986 1.00 97.06 81 LEU A N 1
ATOM 605 C CA . LEU A 1 81 ? 0.586 -6.045 14.804 1.00 97.06 81 LEU A CA 1
ATOM 606 C C . LEU A 1 81 ? -0.039 -4.640 14.910 1.00 97.06 81 LEU A C 1
ATOM 608 O O . LEU A 1 81 ? -1.268 -4.501 14.938 1.00 97.06 81 LEU A O 1
ATOM 612 N N . GLN A 1 82 ? 0.792 -3.599 14.989 1.00 98.00 82 GLN A N 1
ATOM 613 C CA . GLN A 1 82 ? 0.332 -2.218 15.097 1.00 98.00 82 GLN A CA 1
ATOM 614 C C . GLN A 1 82 ? -0.413 -1.733 13.852 1.00 98.00 82 GLN A C 1
ATOM 616 O O . GLN A 1 82 ? -1.275 -0.875 14.002 1.00 98.00 82 GLN A O 1
ATOM 621 N N . GLU A 1 83 ? -0.197 -2.303 12.670 1.00 98.44 83 GLU A N 1
ATOM 622 C CA . GLU A 1 83 ? -0.974 -1.967 11.466 1.00 98.44 83 GLU A CA 1
ATOM 623 C C . GLU A 1 83 ? -2.470 -2.245 11.668 1.00 98.44 83 GLU A C 1
ATOM 625 O O . GLU A 1 83 ? -3.339 -1.395 11.469 1.00 98.44 83 GLU A O 1
ATOM 630 N N . PHE A 1 84 ? -2.801 -3.420 12.205 1.00 98.31 84 PHE A N 1
ATOM 631 C CA . PHE A 1 84 ? -4.184 -3.790 12.517 1.00 98.31 84 PHE A CA 1
ATOM 632 C C . PHE A 1 84 ? -4.752 -2.958 13.668 1.00 98.31 84 PHE A C 1
ATOM 634 O O . PHE A 1 84 ? -5.920 -2.547 13.643 1.00 98.31 84 PHE A O 1
ATOM 641 N N . LEU A 1 85 ? -3.928 -2.697 14.685 1.00 98.19 85 LEU A N 1
ATOM 642 C CA . LEU A 1 85 ? -4.341 -1.938 15.858 1.00 98.19 85 LEU A CA 1
ATOM 643 C C . LEU A 1 85 ? -4.441 -0.444 15.604 1.00 98.19 85 LEU A C 1
ATOM 645 O O . LEU A 1 85 ? -5.268 0.168 16.244 1.00 98.19 85 LEU A O 1
ATOM 649 N N . TYR A 1 86 ? -3.651 0.166 14.735 1.00 98.56 86 TYR A N 1
ATOM 650 C CA . TYR A 1 86 ? -3.524 1.623 14.654 1.00 98.56 86 TYR A CA 1
ATOM 651 C C . TYR A 1 86 ? -3.657 2.164 13.229 1.00 98.56 86 TYR A C 1
ATOM 653 O O . TYR A 1 86 ? -4.059 3.323 13.091 1.00 98.56 86 TYR A O 1
ATOM 661 N N . GLY A 1 87 ? -3.400 1.356 12.203 1.00 98.50 87 GLY A N 1
ATOM 662 C CA . GLY A 1 87 ? -3.662 1.677 10.802 1.00 98.50 87 GLY A CA 1
ATOM 663 C C . GLY A 1 87 ? -5.108 1.376 10.432 1.00 98.50 87 GLY A C 1
ATOM 664 O O . GLY A 1 87 ? -5.971 2.250 10.552 1.00 98.50 87 GLY A O 1
ATOM 665 N N . TYR A 1 88 ? -5.406 0.127 10.070 1.00 98.62 88 TYR A N 1
ATOM 666 C CA . TYR A 1 88 ? -6.721 -0.307 9.575 1.00 98.62 88 TYR A CA 1
ATOM 667 C C . TYR A 1 88 ? -7.904 0.078 10.475 1.00 98.62 88 TYR A C 1
ATOM 669 O O . TYR A 1 88 ? -8.981 0.420 9.989 1.00 98.62 88 TYR A O 1
ATOM 677 N N . SER A 1 89 ? -7.746 0.044 11.799 1.00 98.44 89 SER A N 1
ATOM 678 C CA . SER A 1 89 ? -8.822 0.436 12.723 1.00 98.44 89 SER A CA 1
ATOM 679 C C . SER A 1 89 ? -8.876 1.940 13.024 1.00 98.44 89 SER A C 1
ATOM 681 O O . SER A 1 89 ? -9.896 2.437 13.517 1.00 98.44 89 SER A O 1
ATOM 683 N N . GLY A 1 90 ? -7.779 2.665 12.779 1.00 98.31 90 GLY A N 1
ATOM 684 C CA . GLY A 1 90 ? -7.586 4.045 13.223 1.00 98.31 90 GLY A CA 1
ATOM 685 C C . GLY A 1 90 ? -7.671 4.219 14.745 1.00 98.31 90 GLY A C 1
ATOM 686 O O . GLY A 1 90 ? -7.940 5.326 15.222 1.00 98.31 90 GLY A O 1
ATOM 687 N N . LEU A 1 91 ? -7.517 3.139 15.522 1.00 98.50 91 LEU A N 1
ATOM 688 C CA . LEU A 1 91 ? -7.717 3.170 16.966 1.00 98.50 91 LEU A CA 1
ATOM 689 C C . LEU A 1 91 ? -6.687 4.084 17.632 1.00 98.50 91 LEU A C 1
ATOM 691 O O . LEU A 1 91 ? -5.488 3.991 17.387 1.00 98.50 91 LEU A O 1
ATOM 695 N N . ARG A 1 92 ? -7.146 4.985 18.499 1.00 98.12 92 ARG A N 1
ATOM 696 C CA . ARG A 1 92 ? -6.274 5.745 19.404 1.00 98.12 92 ARG A CA 1
ATOM 697 C C . ARG A 1 92 ? -6.894 5.758 20.792 1.00 98.12 92 ARG A C 1
ATOM 699 O O . ARG A 1 92 ? -8.086 6.030 20.957 1.00 98.12 92 ARG A O 1
ATOM 706 N N . TRP A 1 93 ? -6.079 5.470 21.797 1.00 97.25 93 TRP A N 1
ATOM 707 C CA . TRP A 1 93 ? -6.487 5.542 23.193 1.00 97.25 93 TRP A CA 1
ATOM 708 C C . TRP A 1 93 ? -6.502 6.998 23.642 1.00 97.25 93 TRP A C 1
ATOM 710 O O . TRP A 1 93 ? -5.508 7.700 23.478 1.00 97.25 93 TRP A O 1
ATOM 720 N N . THR A 1 94 ? -7.607 7.462 24.223 1.00 96.75 94 THR A N 1
ATOM 721 C CA . THR A 1 94 ? -7.664 8.800 24.818 1.00 96.75 94 THR A CA 1
ATOM 722 C C . THR A 1 94 ? -8.196 8.737 26.248 1.00 96.75 94 THR A C 1
ATOM 724 O O . THR A 1 94 ? -8.854 7.763 26.638 1.00 96.75 94 THR A O 1
ATOM 727 N N . PRO A 1 95 ? -7.949 9.775 27.065 1.00 96.06 95 PRO A N 1
ATOM 728 C CA . PRO A 1 95 ? -8.567 9.876 28.380 1.00 96.06 95 PRO A CA 1
ATOM 729 C C . PRO A 1 95 ? -10.097 9.985 28.326 1.00 96.06 95 PRO A C 1
ATOM 731 O O . PRO A 1 95 ? -10.766 9.671 29.306 1.00 96.06 95 PRO A O 1
ATOM 734 N N . GLN A 1 96 ? -10.676 10.436 27.214 1.00 95.19 96 GLN A N 1
ATOM 735 C CA . GLN A 1 96 ? -12.112 10.688 27.088 1.00 95.19 96 GLN A CA 1
ATOM 736 C C . GLN A 1 96 ? -12.865 9.523 26.434 1.00 95.19 96 GLN A C 1
ATOM 738 O O . GLN A 1 96 ? -14.089 9.451 26.574 1.00 95.19 96 GLN A O 1
ATOM 743 N N . GLY A 1 97 ? -12.162 8.618 25.751 1.00 96.88 97 GLY A N 1
ATOM 744 C CA . GLY A 1 97 ? -12.725 7.417 25.152 1.00 96.88 97 GLY A CA 1
ATOM 745 C C . GLY A 1 97 ? -11.777 6.729 24.178 1.00 96.88 97 GLY A C 1
ATOM 746 O O . GLY A 1 97 ? -10.576 6.980 24.147 1.00 96.88 97 GLY A O 1
ATOM 747 N N . VAL A 1 98 ? -12.343 5.843 23.370 1.00 98.31 98 VAL A N 1
ATOM 748 C CA . VAL A 1 98 ? -11.613 5.126 22.326 1.00 98.31 98 VAL A CA 1
ATOM 749 C C . VAL A 1 98 ? -11.892 5.809 20.994 1.00 98.31 98 VAL A C 1
ATOM 751 O O . VAL A 1 98 ? -13.039 5.827 20.548 1.00 98.31 98 VAL A O 1
ATOM 754 N N . ARG A 1 99 ? -10.879 6.400 20.356 1.00 98.62 99 ARG A N 1
ATOM 755 C CA . ARG A 1 99 ? -11.034 6.935 18.998 1.00 98.62 99 ARG A CA 1
ATOM 756 C C . ARG A 1 99 ? -10.979 5.791 17.995 1.00 98.62 99 ARG A C 1
ATOM 758 O O . ARG A 1 99 ? -10.142 4.915 18.164 1.00 98.62 99 ARG A O 1
ATOM 765 N N . LEU A 1 100 ? -11.837 5.815 16.979 1.00 98.69 100 LEU A N 1
ATOM 766 C CA . LEU A 1 100 ? -11.824 4.889 15.847 1.00 98.69 100 LEU A CA 1
ATOM 767 C C . LEU A 1 100 ? -12.020 5.658 14.544 1.00 98.69 100 LEU A C 1
ATOM 769 O O . LEU A 1 100 ? -12.833 6.582 14.478 1.00 98.69 100 LEU A O 1
ATOM 773 N N . ASP A 1 101 ? -11.298 5.242 13.513 1.00 98.25 101 ASP A N 1
ATOM 774 C CA . ASP A 1 101 ? -11.443 5.775 12.163 1.00 98.25 101 ASP A CA 1
ATOM 775 C C . ASP A 1 101 ? -11.046 4.680 11.158 1.00 98.25 101 ASP A C 1
ATOM 777 O O . ASP A 1 101 ? -9.949 4.723 10.592 1.00 98.25 101 ASP A O 1
ATOM 781 N N . PRO A 1 102 ? -11.893 3.651 10.975 1.00 98.50 102 PRO A N 1
ATOM 782 C CA . PRO A 1 102 ? -11.519 2.440 10.258 1.00 98.50 102 PRO A CA 1
ATOM 783 C C . PRO A 1 102 ? -11.398 2.667 8.746 1.00 98.50 102 PRO A C 1
ATOM 785 O O . PRO A 1 102 ? -12.240 3.327 8.132 1.00 98.50 102 PRO A O 1
ATOM 788 N N . SER A 1 103 ? -10.376 2.066 8.144 1.00 97.94 103 SER A N 1
ATOM 789 C CA . SER A 1 103 ? -10.068 2.080 6.714 1.00 97.94 103 SER A CA 1
ATOM 790 C C . SER A 1 103 ? -9.671 0.677 6.274 1.00 97.94 103 SER A C 1
ATOM 792 O O . SER A 1 103 ? -8.958 -0.013 6.995 1.00 97.94 103 SER A O 1
ATOM 794 N N . LEU A 1 104 ? -10.135 0.230 5.110 1.00 97.31 104 LEU A N 1
ATOM 795 C CA . LEU A 1 104 ? -9.778 -1.085 4.579 1.00 97.31 104 LEU A CA 1
ATOM 796 C C . LEU A 1 104 ? -9.793 -1.052 3.053 1.00 97.31 104 LEU A C 1
ATOM 798 O O . LEU A 1 104 ? -10.680 -0.444 2.468 1.00 97.31 104 LEU A O 1
ATOM 802 N N . SER A 1 105 ? -8.857 -1.719 2.389 1.00 94.44 105 SER A N 1
ATOM 803 C CA . SER A 1 105 ? -8.891 -1.900 0.933 1.00 94.44 105 SER A CA 1
ATOM 804 C C . SER A 1 105 ? -9.366 -3.310 0.565 1.00 94.44 105 SER A C 1
ATOM 806 O O . SER A 1 105 ? -9.397 -4.214 1.401 1.00 94.44 105 SER A O 1
ATOM 808 N N . ALA A 1 106 ? -9.747 -3.521 -0.700 1.00 94.19 106 ALA A N 1
ATOM 809 C CA . ALA A 1 106 ? -10.321 -4.788 -1.172 1.00 94.19 106 ALA A CA 1
ATOM 810 C C . ALA A 1 106 ? -9.421 -6.033 -1.003 1.00 94.19 106 ALA A C 1
ATOM 812 O O . ALA A 1 106 ? -9.908 -7.156 -1.146 1.00 94.19 106 ALA A O 1
ATOM 813 N N . GLN A 1 107 ? -8.127 -5.852 -0.727 1.00 95.44 107 GLN A N 1
ATOM 814 C CA . GLN A 1 107 ? -7.173 -6.939 -0.508 1.00 95.44 107 GLN A CA 1
ATOM 815 C C . GLN A 1 107 ? -7.419 -7.691 0.810 1.00 95.44 107 GLN A C 1
ATOM 817 O O . GLN A 1 107 ? -7.141 -8.887 0.889 1.00 95.44 107 GLN A O 1
ATOM 822 N N . LEU A 1 108 ? -8.023 -7.038 1.808 1.00 95.75 108 LEU A N 1
ATOM 823 C CA . LEU A 1 108 ? -8.460 -7.666 3.053 1.00 95.75 108 LEU A CA 1
ATOM 824 C C . LEU A 1 108 ? -9.988 -7.781 3.079 1.00 95.75 108 LEU A C 1
ATOM 826 O O . LEU A 1 108 ? -10.712 -6.812 2.869 1.00 95.75 108 LEU A O 1
ATOM 830 N N . ARG A 1 109 ? -10.510 -8.975 3.387 1.00 95.44 109 ARG A N 1
ATOM 831 C CA . ARG A 1 109 ? -11.969 -9.187 3.515 1.00 95.44 109 ARG A CA 1
ATOM 832 C C . ARG A 1 109 ? -12.540 -8.596 4.805 1.00 95.44 109 ARG A C 1
ATOM 834 O O . ARG A 1 109 ? -13.722 -8.258 4.857 1.00 95.44 109 ARG A O 1
ATOM 841 N N . GLY A 1 110 ? -11.707 -8.493 5.836 1.00 97.12 110 GLY A N 1
ATOM 842 C CA . GLY A 1 110 ? -12.050 -7.916 7.125 1.00 97.12 110 GLY A CA 1
ATOM 843 C C . GLY A 1 110 ? -10.976 -8.176 8.175 1.00 97.12 110 GLY A C 1
ATOM 844 O O . GLY A 1 110 ? -10.149 -9.072 8.021 1.00 97.12 110 GLY A O 1
ATOM 845 N N . VAL A 1 111 ? -11.018 -7.399 9.254 1.00 98.00 111 VAL A N 1
ATOM 846 C CA . VAL A 1 111 ? -10.118 -7.499 10.413 1.00 98.00 111 VAL A CA 1
ATOM 847 C C . VAL A 1 111 ? -10.978 -7.510 11.671 1.00 98.00 111 VAL A C 1
ATOM 849 O O . VAL A 1 111 ? -11.875 -6.683 11.813 1.00 98.00 111 VAL A O 1
ATOM 852 N N . THR A 1 112 ? -10.743 -8.440 12.598 1.00 98.56 112 THR A N 1
ATOM 853 C CA . THR A 1 112 ? -11.471 -8.470 13.879 1.00 98.56 112 THR A CA 1
ATOM 854 C C . THR A 1 112 ? -10.510 -8.367 15.051 1.00 98.56 112 THR A C 1
ATOM 856 O O . THR A 1 112 ? -9.791 -9.313 15.356 1.00 98.56 112 THR A O 1
ATOM 859 N N . LEU A 1 113 ? -10.560 -7.237 15.752 1.00 98.38 113 LEU A N 1
ATOM 860 C CA . LEU A 1 113 ? -9.814 -6.994 16.981 1.00 98.38 113 LEU A CA 1
ATOM 861 C C . LEU A 1 113 ? -10.677 -7.407 18.173 1.00 98.38 113 LEU A C 1
ATOM 863 O O . LEU A 1 113 ? -11.698 -6.773 18.456 1.00 98.38 113 LEU A O 1
ATOM 867 N N . ARG A 1 114 ? -10.293 -8.484 18.860 1.00 98.31 114 ARG A N 1
ATOM 868 C CA . ARG A 1 114 ? -11.031 -9.042 20.005 1.00 98.31 114 ARG A CA 1
ATOM 869 C C . ARG A 1 114 ? -10.337 -8.698 21.315 1.00 98.31 114 ARG A C 1
ATOM 871 O O . ARG A 1 114 ? -9.122 -8.575 21.368 1.00 98.31 114 ARG A O 1
ATOM 878 N N . GLY A 1 115 ? -11.119 -8.591 22.386 1.00 97.12 115 GLY A N 1
ATOM 879 C CA . GLY A 1 115 ? -10.578 -8.474 23.742 1.00 97.12 115 GLY A CA 1
ATOM 880 C C . GLY A 1 115 ? -9.876 -7.148 24.049 1.00 97.12 115 GLY A C 1
ATOM 881 O O . GLY A 1 115 ? -9.206 -7.061 25.082 1.00 97.12 115 GLY A O 1
ATOM 882 N N . LEU A 1 116 ? -10.061 -6.123 23.207 1.00 98.38 116 LEU A N 1
ATOM 883 C CA . LEU A 1 116 ? -9.560 -4.773 23.454 1.00 98.38 116 LEU A CA 1
ATOM 884 C C . LEU A 1 116 ? -10.099 -4.270 24.791 1.00 98.38 116 LEU A C 1
ATOM 886 O O . LEU A 1 116 ? -11.285 -4.436 25.083 1.00 98.38 116 LEU A O 1
ATOM 890 N N . SER A 1 117 ? -9.225 -3.685 25.607 1.00 98.12 117 SER A N 1
ATOM 891 C CA . SER A 1 117 ? -9.539 -3.336 26.992 1.00 98.12 117 SER A CA 1
ATOM 892 C C . SER A 1 117 ? -9.199 -1.877 27.277 1.00 98.12 117 SER A C 1
ATOM 894 O O . SER A 1 117 ? -8.070 -1.449 27.071 1.00 98.12 117 SER A O 1
ATOM 896 N N . TRP A 1 118 ? -10.174 -1.111 27.769 1.00 98.25 118 TRP A N 1
ATOM 897 C CA . TRP A 1 118 ? -9.993 0.292 28.149 1.00 98.25 118 TRP A CA 1
ATOM 898 C C . TRP A 1 118 ? -10.792 0.603 29.413 1.00 98.25 118 TRP A C 1
ATOM 900 O O . TRP A 1 118 ? -12.020 0.515 29.422 1.00 98.25 118 TRP A O 1
ATOM 910 N N . ARG A 1 119 ? -10.091 0.959 30.499 1.00 97.38 119 ARG A N 1
ATOM 911 C CA . ARG A 1 119 ? -10.679 1.376 31.788 1.00 97.38 119 ARG A CA 1
ATOM 912 C C . ARG A 1 119 ? -11.814 0.462 32.273 1.00 97.38 119 ARG A C 1
ATOM 914 O O . ARG A 1 119 ? -12.951 0.906 32.438 1.00 97.38 119 ARG A O 1
ATOM 921 N N . GLY A 1 120 ? -11.518 -0.828 32.425 1.00 97.75 120 GLY A N 1
ATOM 922 C CA . GLY A 1 120 ? -12.476 -1.836 32.901 1.00 97.75 120 GLY A CA 1
ATOM 923 C C . GLY A 1 120 ? -13.560 -2.240 31.892 1.00 97.75 120 GLY A C 1
ATOM 924 O O . GLY A 1 120 ? -14.480 -2.970 32.249 1.00 97.75 120 GLY A O 1
ATOM 925 N N . ARG A 1 121 ? -13.482 -1.778 30.638 1.00 98.31 121 ARG A N 1
ATOM 926 C CA . ARG A 1 121 ? -14.403 -2.150 29.554 1.00 98.31 121 ARG A CA 1
ATOM 927 C C . ARG A 1 121 ? -13.683 -3.045 28.566 1.00 98.31 121 ARG A C 1
ATOM 929 O O . ARG A 1 121 ? -12.569 -2.709 28.165 1.00 98.31 121 ARG A O 1
ATOM 936 N N . ARG A 1 122 ? -14.325 -4.131 28.139 1.00 98.62 122 ARG A N 1
ATOM 937 C CA . ARG A 1 122 ? -13.820 -4.999 27.067 1.00 98.62 122 ARG A CA 1
ATOM 938 C C . ARG A 1 122 ? -14.723 -4.903 25.855 1.00 98.62 122 ARG A C 1
ATOM 940 O O . ARG A 1 122 ? -15.943 -4.874 26.000 1.00 98.62 122 ARG A O 1
ATOM 947 N N . PHE A 1 123 ? -14.142 -4.835 24.668 1.00 98.69 123 PHE A N 1
ATOM 948 C CA . PHE A 1 123 ? -14.898 -4.672 23.435 1.00 98.69 123 PHE A CA 1
ATOM 949 C C . PHE A 1 123 ? -14.219 -5.356 22.249 1.00 98.69 123 PHE A C 1
ATOM 951 O O . PHE A 1 123 ? -13.052 -5.744 22.293 1.00 98.69 123 PHE A O 1
ATOM 958 N N . THR A 1 124 ? -14.995 -5.541 21.186 1.00 98.81 124 THR A N 1
ATOM 959 C CA . THR A 1 124 ? -14.547 -6.072 19.897 1.00 98.81 124 THR A CA 1
ATOM 960 C C . THR A 1 124 ? -14.811 -5.040 18.811 1.00 98.81 124 THR A C 1
ATOM 962 O O . THR A 1 124 ? -15.887 -4.437 18.788 1.00 98.81 124 THR A O 1
ATOM 965 N N . VAL A 1 125 ? -13.854 -4.869 17.903 1.00 98.75 125 VAL A N 1
ATOM 966 C CA . VAL A 1 125 ? -13.999 -4.074 16.679 1.00 98.75 125 VAL A CA 1
ATOM 967 C C . VAL A 1 125 ? -13.888 -5.028 15.494 1.00 98.75 125 VAL A C 1
ATOM 969 O O . VAL A 1 125 ? -12.848 -5.646 15.294 1.00 98.75 125 VAL A O 1
ATOM 972 N N . ALA A 1 126 ? -14.972 -5.183 14.738 1.00 98.69 126 ALA A N 1
ATOM 973 C CA . ALA A 1 126 ? -15.023 -6.004 13.532 1.00 98.69 126 ALA A CA 1
ATOM 974 C C . ALA A 1 126 ? -15.126 -5.090 12.309 1.00 98.69 126 ALA A C 1
ATOM 976 O O . ALA A 1 126 ? -16.172 -4.485 12.083 1.00 98.69 126 ALA A O 1
ATOM 977 N N . ILE A 1 127 ? -14.038 -4.972 11.557 1.00 98.69 127 ILE A N 1
ATOM 978 C CA . ILE A 1 127 ? -13.883 -4.122 10.377 1.00 98.69 127 ILE A CA 1
ATOM 979 C C . ILE A 1 127 ? -14.201 -4.965 9.146 1.00 98.69 127 ILE A C 1
ATOM 981 O O . ILE A 1 127 ? -13.521 -5.955 8.883 1.00 98.69 127 ILE A O 1
ATOM 985 N N . GLY A 1 128 ? -15.233 -4.587 8.401 1.00 98.38 128 GLY A N 1
ATOM 986 C CA . GLY A 1 128 ? -15.521 -5.113 7.069 1.00 98.38 128 GLY A CA 1
ATOM 987 C C . GLY A 1 128 ? -15.335 -4.032 6.010 1.00 98.38 128 GLY A C 1
ATOM 988 O O . GLY A 1 128 ? -15.199 -2.858 6.333 1.00 98.38 128 GLY A O 1
ATOM 989 N N . LEU A 1 129 ? -15.389 -4.410 4.731 1.00 97.44 129 LEU A N 1
ATOM 990 C CA . LEU A 1 129 ? -15.140 -3.481 3.620 1.00 97.44 129 LEU A CA 1
ATOM 991 C C . LEU A 1 129 ? -16.041 -2.236 3.631 1.00 97.44 129 LEU A C 1
ATOM 993 O O . LEU A 1 129 ? -15.584 -1.147 3.320 1.00 97.44 129 LEU A O 1
ATOM 997 N N . ASN A 1 130 ? -17.318 -2.369 3.982 1.00 97.38 130 ASN A N 1
ATOM 998 C CA . ASN A 1 130 ? -18.246 -1.230 3.958 1.00 97.38 130 ASN A CA 1
ATOM 999 C C . ASN A 1 130 ? -18.601 -0.741 5.365 1.00 97.38 130 ASN A C 1
ATOM 1001 O O . ASN A 1 130 ? -18.878 0.438 5.577 1.00 97.38 130 ASN A O 1
ATOM 1005 N N . THR A 1 131 ? -18.580 -1.642 6.345 1.00 98.19 131 THR A N 1
ATOM 1006 C CA . THR A 1 131 ? -19.105 -1.399 7.689 1.00 98.19 131 THR A CA 1
ATOM 1007 C C . THR A 1 131 ? -18.173 -1.962 8.745 1.00 98.19 131 THR A C 1
ATOM 1009 O O . THR A 1 131 ? -17.744 -3.110 8.643 1.00 98.19 131 THR A O 1
ATOM 1012 N N . THR A 1 132 ? -17.928 -1.180 9.790 1.00 98.69 132 THR A N 1
ATOM 1013 C CA . THR A 1 132 ? -17.231 -1.607 11.003 1.00 98.69 132 THR A CA 1
ATOM 1014 C C . THR A 1 132 ? -18.224 -1.668 12.156 1.00 98.69 132 THR A C 1
ATOM 1016 O O . THR A 1 132 ? -18.982 -0.724 12.367 1.00 98.69 132 THR A O 1
ATOM 1019 N N . THR A 1 133 ? -18.222 -2.752 12.930 1.00 98.62 133 THR A N 1
ATOM 1020 C CA . THR A 1 133 ? -19.063 -2.899 14.124 1.00 98.62 133 THR A CA 1
ATOM 1021 C C . THR A 1 133 ? -18.218 -2.893 15.391 1.00 98.62 133 THR A C 1
ATOM 1023 O O . THR A 1 133 ? -17.265 -3.659 15.518 1.00 98.62 133 THR A O 1
ATOM 1026 N N . VAL A 1 134 ? -18.620 -2.083 16.367 1.00 98.75 134 VAL A N 1
ATOM 1027 C CA . VAL A 1 134 ? -18.049 -2.039 17.713 1.00 98.75 134 VAL A CA 1
ATOM 1028 C C . VAL A 1 134 ? -19.046 -2.653 18.688 1.00 98.75 134 VAL A C 1
ATOM 1030 O O . VAL A 1 134 ? -20.177 -2.178 18.816 1.00 98.75 134 VAL A O 1
ATOM 1033 N N . ARG A 1 135 ? -18.632 -3.712 19.386 1.00 98.69 135 ARG A N 1
ATOM 1034 C CA . ARG A 1 135 ? -19.453 -4.412 20.385 1.00 98.69 135 ARG A CA 1
ATOM 1035 C C . ARG A 1 135 ? -18.784 -4.354 21.751 1.00 98.69 135 ARG A C 1
ATOM 1037 O O . ARG A 1 135 ? -17.666 -4.838 21.897 1.00 98.69 135 ARG A O 1
ATOM 1044 N N . LEU A 1 136 ? -19.476 -3.795 22.742 1.00 98.62 136 LEU A N 1
ATOM 1045 C CA . LEU A 1 136 ? -19.075 -3.892 24.146 1.00 98.62 136 LEU A CA 1
ATOM 1046 C C . LEU A 1 136 ? -19.352 -5.317 24.631 1.00 98.62 136 LEU A C 1
ATOM 1048 O O . LEU A 1 136 ? -20.492 -5.769 24.573 1.00 98.62 136 LEU A O 1
ATOM 1052 N N . THR A 1 137 ? -18.321 -6.018 25.092 1.00 97.81 137 THR A N 1
ATOM 1053 C CA . THR A 1 137 ? -18.436 -7.391 25.598 1.00 97.81 137 THR A CA 1
ATOM 1054 C C . THR A 1 137 ? -18.585 -7.427 27.115 1.00 97.81 137 THR A C 1
ATOM 1056 O O . THR A 1 137 ? -19.280 -8.294 27.628 1.00 97.81 137 THR A O 1
ATOM 1059 N N . SER A 1 138 ? -17.964 -6.492 27.844 1.00 98.25 138 SER A N 1
ATOM 1060 C CA . SER A 1 138 ? -18.146 -6.354 29.295 1.00 98.25 138 SER A CA 1
ATOM 1061 C C . SER A 1 138 ? -17.781 -4.956 29.807 1.00 98.25 138 SER A C 1
ATOM 1063 O O . SER A 1 138 ? -17.060 -4.205 29.143 1.00 98.25 138 SER A O 1
ATOM 1065 N N . GLY A 1 139 ? -18.265 -4.620 31.006 1.00 97.75 139 GLY A N 1
ATOM 1066 C CA . GLY A 1 139 ? -18.026 -3.341 31.680 1.00 97.75 139 GLY A CA 1
ATOM 1067 C C . GLY A 1 139 ? -19.104 -2.285 31.412 1.00 97.75 139 GLY A C 1
ATOM 1068 O O . GLY A 1 139 ? -20.144 -2.556 30.811 1.00 97.75 139 GLY A O 1
ATOM 1069 N N . ALA A 1 140 ? -18.858 -1.063 31.890 1.00 98.12 140 ALA A N 1
ATOM 1070 C CA . ALA A 1 140 ? -19.758 0.076 31.701 1.00 98.12 140 ALA A CA 1
ATOM 1071 C C . ALA A 1 140 ? -19.813 0.549 30.234 1.00 98.12 140 ALA A C 1
ATOM 1073 O O . ALA A 1 140 ? -18.971 0.188 29.412 1.00 98.12 140 ALA A O 1
ATOM 1074 N N . ALA A 1 141 ? -20.774 1.421 29.914 1.00 98.38 141 ALA A N 1
ATOM 1075 C CA . ALA A 1 141 ? -20.929 1.990 28.575 1.00 98.38 141 ALA A CA 1
ATOM 1076 C C . ALA A 1 141 ? -19.607 2.575 28.037 1.00 98.38 141 ALA A C 1
ATOM 1078 O O . ALA A 1 141 ? -18.902 3.308 28.743 1.00 98.38 141 ALA A O 1
ATOM 1079 N N . LEU A 1 142 ? -19.259 2.227 26.796 1.00 98.69 142 LEU A N 1
ATOM 1080 C CA . LEU A 1 142 ? -17.994 2.579 26.156 1.00 98.69 142 LEU A CA 1
ATOM 1081 C C . LEU A 1 142 ? -18.146 3.865 25.334 1.00 98.69 142 LEU A C 1
ATOM 1083 O O . LEU A 1 142 ? -18.887 3.863 24.348 1.00 98.69 142 LEU A O 1
ATOM 1087 N N . PRO A 1 143 ? -17.435 4.948 25.688 1.00 98.50 143 PRO A N 1
ATOM 1088 C CA . PRO A 1 143 ? -17.358 6.127 24.840 1.00 98.50 143 PRO A CA 1
ATOM 1089 C C . PRO A 1 143 ? -16.432 5.874 23.645 1.00 98.50 143 PRO A C 1
ATOM 1091 O O . PRO A 1 143 ? -15.245 5.590 23.814 1.00 98.50 143 PRO A O 1
ATOM 1094 N N . VAL A 1 144 ? -16.976 6.023 22.441 1.00 98.62 144 VAL A N 1
ATOM 1095 C CA . VAL A 1 144 ? -16.249 5.922 21.173 1.00 98.62 144 VAL A CA 1
ATOM 1096 C C . VAL A 1 144 ? -16.239 7.288 20.493 1.00 98.62 144 VAL A C 1
ATOM 1098 O O . VAL A 1 144 ? -17.269 7.954 20.400 1.00 98.62 144 VAL A O 1
ATOM 1101 N N . ILE A 1 145 ? -15.073 7.722 20.028 1.00 98.56 145 ILE A N 1
ATOM 1102 C CA . ILE A 1 145 ? -14.878 8.987 19.316 1.00 98.56 145 ILE A CA 1
ATOM 1103 C C . ILE A 1 145 ? -14.636 8.656 17.844 1.00 98.56 145 ILE A C 1
ATOM 1105 O O . ILE A 1 145 ? -13.693 7.944 17.519 1.00 98.56 145 ILE A O 1
ATOM 1109 N N . ILE A 1 146 ? -15.477 9.170 16.956 1.00 97.81 146 ILE A N 1
ATOM 1110 C CA . ILE A 1 146 ? -15.341 9.013 15.502 1.00 97.81 146 ILE A CA 1
ATOM 1111 C C . ILE A 1 146 ? -15.277 10.396 14.842 1.00 97.81 146 ILE A C 1
ATOM 1113 O O . ILE A 1 146 ? -15.616 11.383 15.502 1.00 97.81 146 ILE A O 1
ATOM 1117 N N . PRO A 1 147 ? -14.894 10.514 13.556 1.00 94.56 147 PRO A N 1
ATOM 1118 C CA . PRO A 1 147 ? -14.893 11.809 12.869 1.00 94.56 147 PRO A CA 1
ATOM 1119 C C . PRO A 1 147 ? -16.239 12.550 12.945 1.00 94.56 147 PRO A C 1
ATOM 1121 O O . PRO A 1 147 ? -16.264 13.763 13.104 1.00 94.56 147 PRO A O 1
ATOM 1124 N N . ALA A 1 148 ? -17.359 11.817 12.930 1.00 94.94 148 ALA A N 1
ATOM 1125 C CA . ALA A 1 148 ? -18.715 12.365 13.063 1.00 94.94 148 ALA A CA 1
ATOM 1126 C C . ALA A 1 148 ? -19.132 12.723 14.512 1.00 94.94 148 ALA A C 1
ATOM 1128 O O . ALA A 1 148 ? -20.303 13.009 14.773 1.00 94.94 148 ALA A O 1
ATOM 1129 N N . GLY A 1 149 ? -18.207 12.658 15.474 1.00 96.38 149 GLY A N 1
ATOM 1130 C CA . GLY A 1 149 ? -18.419 13.029 16.872 1.00 96.38 149 GLY A CA 1
ATOM 1131 C C . GLY A 1 149 ? -18.396 11.854 17.851 1.00 96.38 149 GLY A C 1
ATOM 1132 O O . GLY A 1 149 ? -17.953 10.747 17.551 1.00 96.38 149 GLY A O 1
ATOM 1133 N N . ARG A 1 150 ? -18.856 12.101 19.079 1.00 97.88 150 ARG A N 1
ATOM 1134 C CA . ARG A 1 150 ? -18.861 11.100 20.154 1.00 97.88 150 ARG A CA 1
ATOM 1135 C C . ARG A 1 150 ? -20.086 10.189 20.054 1.00 97.88 150 ARG A C 1
ATOM 1137 O O . ARG A 1 150 ? -21.194 10.635 19.748 1.00 97.88 150 ARG A O 1
ATOM 1144 N N . ARG A 1 151 ? -19.890 8.904 20.334 1.00 98.06 151 ARG A N 1
ATOM 1145 C CA . ARG A 1 151 ? -20.922 7.866 20.416 1.00 98.06 151 ARG A CA 1
ATOM 1146 C C . ARG A 1 151 ? -20.713 7.032 21.674 1.00 98.06 151 ARG A C 1
ATOM 1148 O O . ARG A 1 151 ? -19.617 6.988 22.231 1.00 98.06 151 ARG A O 1
ATOM 1155 N N . THR A 1 152 ? -21.768 6.357 22.106 1.00 97.94 152 THR A N 1
ATOM 1156 C CA . THR A 1 152 ? -21.739 5.476 23.274 1.00 97.94 152 THR A CA 1
ATOM 1157 C C . THR A 1 152 ? -22.179 4.086 22.852 1.00 97.94 152 THR A C 1
ATOM 1159 O O . THR A 1 152 ? -23.247 3.931 22.265 1.00 97.94 152 THR A O 1
ATOM 1162 N N . VAL A 1 153 ? -21.361 3.084 23.161 1.00 98.38 153 VAL A N 1
ATOM 1163 C CA . VAL A 1 153 ? -21.650 1.670 22.904 1.00 98.38 153 VAL A CA 1
ATOM 1164 C C . VAL A 1 153 ? -22.060 1.008 24.209 1.00 98.38 153 VAL A C 1
ATOM 1166 O O . VAL A 1 153 ? -21.379 1.150 25.226 1.00 98.38 153 VAL A O 1
ATOM 1169 N N . THR A 1 154 ? -23.162 0.266 24.190 1.00 98.12 154 THR A N 1
ATOM 1170 C CA . THR A 1 154 ? -23.600 -0.561 25.324 1.00 98.12 154 THR A CA 1
ATOM 1171 C C . T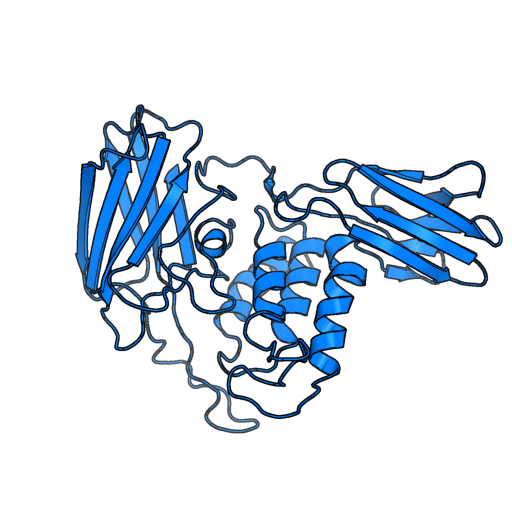HR A 1 154 ? -23.720 -2.015 24.882 1.00 98.12 154 THR A C 1
ATOM 1173 O O . THR A 1 154 ? -23.752 -2.299 23.685 1.00 98.12 154 THR A O 1
ATOM 1176 N N . ALA A 1 155 ? -23.818 -2.951 25.829 1.00 93.88 155 ALA A N 1
ATOM 1177 C CA . ALA A 1 155 ? -23.940 -4.378 25.512 1.00 93.88 155 ALA A CA 1
ATOM 1178 C C . ALA A 1 155 ? -25.157 -4.692 24.615 1.00 93.88 155 ALA A C 1
ATOM 1180 O O . ALA A 1 155 ? -25.104 -5.597 23.790 1.00 93.88 155 ALA A O 1
ATOM 1181 N N . ARG A 1 156 ? -26.241 -3.911 24.740 1.00 95.00 156 ARG A N 1
ATOM 1182 C CA . ARG A 1 156 ? -27.473 -4.068 23.945 1.00 95.00 156 ARG A CA 1
ATOM 1183 C C . ARG A 1 156 ? -27.498 -3.224 22.669 1.00 95.00 156 ARG A C 1
ATOM 1185 O O . ARG A 1 156 ? -28.355 -3.441 21.821 1.00 95.00 156 ARG A O 1
ATOM 1192 N N . ARG A 1 157 ? -26.614 -2.230 22.543 1.00 97.19 157 ARG A N 1
ATOM 1193 C CA . ARG A 1 157 ? -26.588 -1.280 21.420 1.00 97.19 157 ARG A CA 1
ATOM 1194 C C . ARG A 1 157 ? -25.167 -1.191 20.856 1.00 97.19 157 ARG A C 1
ATOM 1196 O O . ARG A 1 157 ? -24.404 -0.316 21.280 1.00 97.19 157 ARG A O 1
ATOM 1203 N N . PRO A 1 158 ? -24.791 -2.106 19.941 1.00 97.62 158 PRO A N 1
ATOM 1204 C CA . PRO A 1 158 ? -23.526 -2.009 19.230 1.00 97.62 158 PRO A CA 1
ATOM 1205 C C . PRO A 1 158 ? -23.518 -0.782 18.3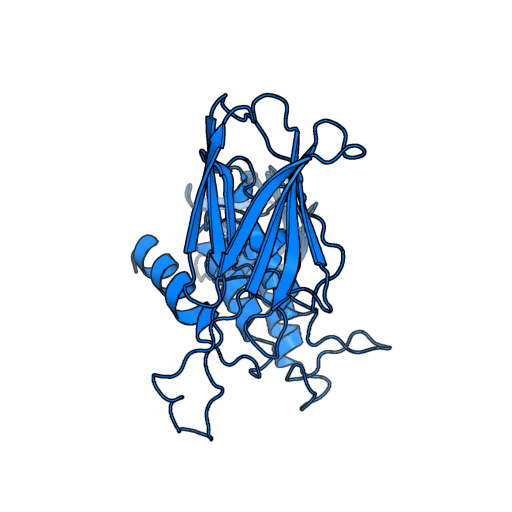13 1.00 97.62 158 PRO A C 1
ATOM 1207 O O . PRO A 1 158 ? -24.565 -0.321 17.860 1.00 97.62 158 PRO A O 1
ATOM 1210 N N . LEU A 1 159 ? -22.329 -0.265 18.023 1.00 98.38 159 LEU A N 1
ATOM 1211 C CA . LEU A 1 159 ? -22.148 0.854 17.100 1.00 98.38 159 LEU A CA 1
ATOM 1212 C C . LEU A 1 159 ? -21.711 0.331 15.738 1.00 98.38 159 LEU A C 1
ATOM 1214 O O . LEU A 1 159 ? -20.773 -0.456 15.656 1.00 98.38 159 LEU A O 1
ATOM 1218 N N . THR A 1 160 ? -22.365 0.806 14.682 1.00 98.31 160 THR A N 1
ATOM 1219 C CA . THR A 1 160 ? -21.959 0.551 13.297 1.00 98.31 160 THR A CA 1
ATOM 1220 C C . THR A 1 160 ? -21.424 1.838 12.686 1.00 98.31 160 THR A C 1
ATOM 1222 O O . THR A 1 160 ? -22.035 2.897 12.822 1.00 98.31 160 THR A O 1
ATOM 1225 N N . LEU A 1 161 ? -20.271 1.735 12.036 1.00 97.38 161 LEU A N 1
ATOM 1226 C CA . LEU A 1 161 ? -19.531 2.817 11.399 1.00 97.38 161 LEU A CA 1
ATOM 1227 C C . LEU A 1 161 ? -19.357 2.498 9.916 1.00 97.38 161 LEU A C 1
ATOM 1229 O O . LEU A 1 161 ? -19.183 1.332 9.557 1.00 97.38 161 LEU A O 1
ATOM 1233 N N . ALA A 1 162 ? -19.341 3.520 9.064 1.00 97.62 162 ALA A N 1
ATOM 1234 C CA . ALA A 1 162 ? -18.823 3.360 7.711 1.00 97.62 162 ALA A CA 1
ATOM 1235 C C . ALA A 1 162 ? -17.313 3.081 7.776 1.00 97.62 162 ALA A C 1
ATOM 1237 O O . ALA A 1 162 ? -16.607 3.694 8.578 1.00 97.62 162 ALA A O 1
ATOM 1238 N N . THR A 1 163 ? -16.827 2.162 6.944 1.00 98.44 163 THR A N 1
ATOM 1239 C CA . THR A 1 163 ? -15.384 1.911 6.788 1.00 98.44 163 THR A CA 1
ATOM 1240 C C . THR A 1 163 ? -14.888 2.687 5.581 1.00 98.44 163 THR A C 1
ATOM 1242 O O . THR A 1 163 ? -15.507 2.625 4.516 1.00 98.44 163 THR A O 1
ATOM 1245 N N . ARG A 1 164 ? -13.805 3.458 5.734 1.00 98.00 164 ARG A N 1
ATOM 1246 C CA . ARG A 1 164 ? -13.238 4.211 4.612 1.00 98.00 164 ARG A CA 1
ATOM 1247 C C . ARG A 1 164 ? -12.697 3.244 3.560 1.00 98.00 164 ARG A C 1
ATOM 1249 O O . ARG A 1 164 ? -12.086 2.230 3.889 1.00 98.00 164 ARG A O 1
ATOM 1256 N N . ARG A 1 165 ? -12.908 3.609 2.293 1.00 97.88 165 ARG A N 1
ATOM 1257 C CA . ARG A 1 165 ? -12.453 2.885 1.098 1.00 97.88 165 ARG A CA 1
ATOM 1258 C C . ARG A 1 165 ? -11.590 3.789 0.214 1.00 97.88 165 ARG A C 1
ATOM 1260 O O . ARG A 1 165 ? -12.080 4.264 -0.815 1.00 97.88 165 ARG A O 1
ATOM 1267 N N . PRO A 1 166 ? -10.336 4.097 0.609 1.00 97.06 166 PRO A N 1
ATOM 1268 C CA . PRO A 1 166 ? -9.459 4.950 -0.196 1.00 97.06 166 PRO A CA 1
ATOM 1269 C C . PRO A 1 166 ? -9.212 4.395 -1.608 1.00 97.06 166 PRO A C 1
ATOM 1271 O O . PRO A 1 166 ? -9.045 5.167 -2.555 1.00 97.06 166 PRO A O 1
ATOM 1274 N N . ASP A 1 167 ? -9.303 3.072 -1.769 1.00 96.81 167 ASP A N 1
ATOM 1275 C CA . ASP A 1 167 ? -9.182 2.347 -3.037 1.00 96.81 167 ASP A CA 1
ATOM 1276 C C . ASP A 1 167 ? -10.339 2.629 -4.006 1.00 96.81 167 ASP A C 1
ATOM 1278 O O . ASP A 1 167 ? -10.179 2.494 -5.218 1.00 96.81 167 ASP A O 1
ATOM 1282 N N . LEU A 1 168 ? -11.489 3.079 -3.492 1.00 96.56 168 LEU A N 1
ATOM 1283 C CA . LEU A 1 168 ? -12.665 3.462 -4.279 1.00 96.56 168 LEU A CA 1
ATOM 1284 C C . LEU A 1 168 ? -12.797 4.973 -4.491 1.00 96.56 168 LEU A C 1
ATOM 1286 O O . LEU A 1 168 ? -13.781 5.417 -5.090 1.00 96.56 168 LEU A O 1
ATOM 1290 N N . ARG A 1 169 ? -11.836 5.789 -4.029 1.00 96.38 169 ARG A N 1
ATOM 1291 C CA . ARG A 1 169 ? -11.855 7.229 -4.321 1.00 96.38 169 ARG A CA 1
ATOM 1292 C C . ARG A 1 169 ? -11.908 7.420 -5.850 1.00 96.38 169 ARG A C 1
ATOM 1294 O O . ARG A 1 169 ? -11.168 6.729 -6.553 1.00 96.38 169 ARG A O 1
ATOM 1301 N N . PRO A 1 170 ? -12.735 8.332 -6.396 1.00 95.62 170 PRO A N 1
ATOM 1302 C CA . PRO A 1 170 ? -12.810 8.537 -7.841 1.00 95.62 170 PRO A CA 1
ATOM 1303 C C . PRO A 1 170 ? -11.443 8.855 -8.462 1.00 95.62 170 PRO A C 1
ATOM 1305 O O . PRO A 1 170 ? -10.624 9.561 -7.865 1.00 95.62 170 PRO A O 1
ATOM 1308 N N . THR A 1 171 ? -11.184 8.319 -9.654 1.00 94.06 171 THR A N 1
ATOM 1309 C CA . THR A 1 171 ? -9.958 8.565 -10.425 1.00 94.06 171 THR A CA 1
ATOM 1310 C C . THR A 1 171 ? -10.196 8.346 -11.915 1.00 94.06 171 THR A C 1
ATOM 1312 O O . THR A 1 171 ? -10.996 7.480 -12.270 1.00 94.06 171 THR A O 1
ATOM 1315 N N . PRO A 1 172 ? -9.506 9.095 -12.792 1.00 93.31 172 PRO A N 1
ATOM 1316 C CA . PRO A 1 172 ? -9.431 8.760 -14.211 1.00 93.31 172 PRO A CA 1
ATOM 1317 C C . PRO A 1 172 ? -8.504 7.568 -14.494 1.00 93.31 172 PRO A C 1
ATOM 1319 O O . PRO A 1 172 ? -8.499 7.068 -15.611 1.00 93.31 172 PRO A O 1
ATOM 1322 N N . ASP A 1 173 ? -7.702 7.137 -13.517 1.00 95.50 173 ASP A N 1
ATOM 1323 C CA . ASP A 1 173 ? -6.767 6.030 -13.680 1.00 95.50 173 ASP A CA 1
ATOM 1324 C C . ASP A 1 173 ? -7.479 4.676 -13.707 1.00 95.50 173 ASP A C 1
ATOM 1326 O O . ASP A 1 173 ? -7.952 4.166 -12.689 1.00 95.50 173 ASP A O 1
ATOM 1330 N N . ALA A 1 174 ? -7.527 4.091 -14.895 1.00 95.00 174 ALA A N 1
ATOM 1331 C CA . ALA A 1 174 ? -8.259 2.884 -15.211 1.00 95.00 174 ALA A CA 1
ATOM 1332 C C . ALA A 1 174 ? -7.640 1.598 -14.641 1.00 95.00 174 ALA A C 1
ATOM 1334 O O . ALA A 1 174 ? -8.303 0.554 -14.683 1.00 95.00 174 ALA A O 1
ATOM 1335 N N . VAL A 1 175 ? -6.398 1.652 -14.144 1.00 96.81 175 VAL A N 1
ATOM 1336 C CA . VAL A 1 175 ? -5.712 0.504 -13.529 1.00 96.81 175 VAL A CA 1
ATOM 1337 C C . VAL A 1 175 ? -5.492 0.657 -12.025 1.00 96.81 175 VAL A C 1
ATOM 1339 O O . VAL A 1 175 ? -5.106 -0.324 -11.395 1.00 96.81 175 VAL A O 1
ATOM 1342 N N . ARG A 1 176 ? -5.793 1.815 -11.415 1.00 97.12 176 ARG A N 1
ATOM 1343 C CA . ARG A 1 176 ? -5.577 2.005 -9.972 1.00 97.12 176 ARG A CA 1
ATOM 1344 C C . ARG A 1 176 ? -6.355 0.977 -9.146 1.00 97.12 176 ARG A C 1
ATOM 1346 O O . ARG A 1 176 ? -7.572 0.833 -9.286 1.00 97.12 176 ARG A O 1
ATOM 1353 N N . CYS A 1 177 ? -5.639 0.269 -8.279 1.00 97.25 177 CYS A N 1
ATOM 1354 C CA . CYS A 1 177 ? -6.108 -0.845 -7.456 1.00 97.25 177 CYS A CA 1
ATOM 1355 C C . CYS A 1 177 ? -6.759 -1.985 -8.243 1.00 97.25 177 CYS A C 1
ATOM 1357 O O . CYS A 1 177 ? -7.567 -2.757 -7.715 1.00 97.25 177 CYS A O 1
ATOM 1359 N N . ALA A 1 178 ? -6.412 -2.112 -9.523 1.00 96.31 178 ALA A N 1
ATOM 1360 C CA . ALA A 1 178 ? -6.737 -3.284 -10.306 1.00 96.31 178 ALA A CA 1
ATOM 1361 C C . ALA A 1 178 ? -6.025 -4.516 -9.730 1.00 96.31 178 ALA A C 1
ATOM 1363 O O . ALA A 1 178 ? -4.954 -4.429 -9.131 1.00 96.31 178 ALA A O 1
ATOM 1364 N N . ARG A 1 179 ? -6.607 -5.700 -9.948 1.00 96.00 179 ARG A N 1
ATOM 1365 C CA . ARG A 1 179 ? -5.984 -6.974 -9.570 1.00 96.00 179 ARG A CA 1
ATOM 1366 C C . ARG A 1 179 ? -4.842 -7.297 -10.537 1.00 96.00 179 ARG A C 1
ATOM 1368 O O . ARG A 1 179 ? -5.014 -8.107 -11.448 1.00 96.00 179 ARG A O 1
ATOM 1375 N N . ALA A 1 180 ? -3.720 -6.606 -10.374 1.00 97.56 180 ALA A N 1
ATOM 1376 C CA . ALA A 1 180 ? -2.515 -6.838 -11.147 1.00 97.56 180 ALA A CA 1
ATOM 1377 C C . ALA A 1 180 ? -1.889 -8.193 -10.787 1.00 97.56 180 ALA A C 1
ATOM 1379 O O . ALA A 1 180 ? -1.938 -8.638 -9.642 1.00 97.56 180 ALA A O 1
ATOM 1380 N N . VAL A 1 181 ? -1.308 -8.853 -11.785 1.00 98.19 181 VAL A N 1
ATOM 1381 C CA . VAL A 1 181 ? -0.575 -10.114 -11.637 1.00 98.19 181 VAL A CA 1
ATOM 1382 C C . VAL A 1 181 ? 0.768 -9.998 -12.336 1.00 98.19 181 VAL A C 1
ATOM 1384 O O . VAL A 1 181 ? 0.847 -9.440 -13.432 1.00 98.19 181 VAL A O 1
ATOM 1387 N N . ALA A 1 182 ? 1.817 -10.537 -11.722 1.00 98.50 182 ALA A N 1
ATOM 1388 C CA . ALA A 1 182 ? 3.150 -10.561 -12.303 1.00 98.50 182 ALA A CA 1
ATOM 1389 C C . ALA A 1 182 ? 3.649 -11.993 -12.508 1.00 98.50 182 ALA A C 1
ATOM 1391 O O . ALA A 1 182 ? 3.225 -12.910 -11.812 1.00 98.50 182 ALA A O 1
ATOM 1392 N N . SER A 1 183 ? 4.558 -12.179 -13.467 1.00 98.31 183 SER A N 1
ATOM 1393 C CA . SER A 1 183 ? 5.255 -13.457 -13.681 1.00 98.31 183 SER A CA 1
ATOM 1394 C C . SER A 1 183 ? 6.179 -13.816 -12.519 1.00 98.31 183 SER A C 1
ATOM 1396 O O . SER A 1 183 ? 6.451 -14.987 -12.288 1.00 98.31 183 SER A O 1
ATOM 1398 N N . SER A 1 184 ? 6.689 -12.801 -11.823 1.00 98.31 184 SER A N 1
ATOM 1399 C CA . SER A 1 184 ? 7.523 -12.921 -10.634 1.00 98.31 184 SER A CA 1
ATOM 1400 C C . SER A 1 184 ? 7.509 -11.605 -9.851 1.00 98.31 184 SER A C 1
ATOM 1402 O O . SER A 1 184 ? 7.183 -10.547 -10.401 1.00 98.31 184 SER A O 1
ATOM 1404 N N . ALA A 1 185 ? 7.852 -11.671 -8.567 1.00 98.19 185 ALA A N 1
ATOM 1405 C CA . ALA A 1 185 ? 7.990 -10.522 -7.680 1.00 98.19 185 ALA A CA 1
ATOM 1406 C C . ALA A 1 185 ? 9.045 -10.825 -6.608 1.00 98.19 185 ALA A C 1
ATOM 1408 O O . ALA A 1 185 ? 9.154 -11.966 -6.158 1.00 98.19 185 ALA A O 1
ATOM 1409 N N . GLN A 1 186 ? 9.818 -9.815 -6.220 1.00 96.50 186 GLN A N 1
ATOM 1410 C CA . GLN A 1 186 ? 10.618 -9.845 -4.997 1.00 96.50 186 GLN A CA 1
ATOM 1411 C C . GLN A 1 186 ? 9.679 -9.782 -3.775 1.00 96.50 186 GLN A C 1
ATOM 1413 O O . GLN A 1 186 ? 8.623 -9.144 -3.866 1.00 96.50 186 GLN A O 1
ATOM 1418 N N . PRO A 1 187 ? 10.035 -10.396 -2.630 1.00 94.69 187 PRO A N 1
ATOM 1419 C CA . PRO A 1 187 ? 9.283 -10.234 -1.386 1.00 94.69 187 PRO A CA 1
ATOM 1420 C C . PRO A 1 187 ? 9.083 -8.752 -1.041 1.00 94.69 187 PRO A C 1
ATOM 1422 O O . PRO A 1 187 ? 10.038 -7.974 -1.073 1.00 94.69 187 PRO A O 1
ATOM 1425 N N . GLY A 1 188 ? 7.844 -8.346 -0.742 1.00 93.88 1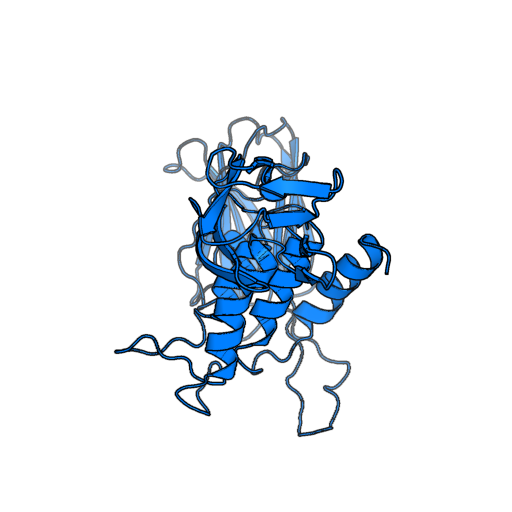88 GLY A N 1
ATOM 1426 C CA . GLY A 1 188 ? 7.503 -6.945 -0.472 1.00 93.88 188 GLY A CA 1
ATOM 1427 C C . GLY A 1 188 ? 7.480 -6.022 -1.702 1.00 93.88 188 GLY A C 1
ATOM 1428 O O . GLY A 1 188 ? 7.248 -4.830 -1.553 1.00 93.88 188 GLY A O 1
ATOM 1429 N N . ALA A 1 189 ? 7.667 -6.529 -2.923 1.00 96.81 189 ALA A N 1
ATOM 1430 C CA . ALA A 1 189 ? 7.510 -5.747 -4.155 1.00 96.81 189 ALA A CA 1
ATOM 1431 C C . ALA A 1 189 ? 6.423 -6.353 -5.068 1.00 96.81 189 ALA A C 1
ATOM 1433 O O . ALA A 1 189 ? 6.716 -6.751 -6.204 1.00 96.81 189 ALA A O 1
ATOM 1434 N N . PRO A 1 190 ? 5.173 -6.493 -4.577 1.00 98.12 190 PRO A N 1
ATOM 1435 C CA . PRO A 1 190 ? 4.103 -7.207 -5.268 1.00 98.12 190 PRO A CA 1
ATOM 1436 C C . PRO A 1 190 ? 3.650 -6.477 -6.537 1.00 98.12 190 PRO A C 1
ATOM 1438 O O . PRO A 1 190 ? 3.822 -5.271 -6.686 1.00 98.12 190 PRO A O 1
ATOM 1441 N N . ALA A 1 191 ? 2.973 -7.191 -7.442 1.00 98.44 191 ALA A N 1
ATOM 1442 C CA . ALA A 1 191 ? 2.401 -6.592 -8.654 1.00 98.44 191 ALA A CA 1
ATOM 1443 C C . ALA A 1 191 ? 1.402 -5.458 -8.356 1.00 98.44 191 ALA A C 1
ATOM 1445 O O . ALA A 1 191 ? 1.233 -4.560 -9.176 1.00 98.44 191 ALA A O 1
ATOM 1446 N N . LEU A 1 192 ? 0.734 -5.507 -7.197 1.00 98.44 192 LEU A N 1
ATOM 1447 C CA . LEU A 1 192 ? -0.199 -4.470 -6.766 1.00 98.44 192 LEU A CA 1
ATOM 1448 C C . LEU A 1 192 ? 0.484 -3.110 -6.605 1.00 98.44 192 LEU A C 1
ATOM 1450 O O . LEU A 1 192 ? -0.139 -2.111 -6.935 1.00 98.44 192 LEU A O 1
ATOM 1454 N N . ALA A 1 193 ? 1.743 -3.084 -6.159 1.00 98.31 193 ALA A N 1
ATOM 1455 C CA . ALA A 1 193 ? 2.493 -1.858 -5.901 1.00 98.31 193 ALA A CA 1
ATOM 1456 C C . ALA A 1 193 ? 2.595 -0.960 -7.140 1.00 98.31 193 ALA A C 1
ATOM 1458 O O . ALA A 1 193 ? 2.420 0.238 -7.040 1.00 98.31 193 ALA A O 1
ATOM 1459 N N . ALA A 1 194 ? 2.743 -1.546 -8.331 1.00 98.44 194 ALA A N 1
ATOM 1460 C CA . ALA A 1 194 ? 2.788 -0.789 -9.582 1.00 98.44 194 ALA A CA 1
ATOM 1461 C C . ALA A 1 194 ? 1.448 -0.171 -10.012 1.00 98.44 194 ALA A C 1
ATOM 1463 O O . ALA A 1 194 ? 1.388 0.444 -11.072 1.00 98.44 194 ALA A O 1
ATOM 1464 N N . VAL A 1 195 ? 0.351 -0.434 -9.306 1.00 98.38 195 VAL A N 1
ATOM 1465 C CA . VAL A 1 195 ? -0.970 0.126 -9.618 1.00 98.38 195 VAL A CA 1
ATOM 1466 C C . VAL A 1 195 ? -1.700 0.566 -8.351 1.00 98.38 195 VAL A C 1
ATOM 1468 O O . VAL A 1 195 ? -2.928 0.673 -8.351 1.00 98.38 195 VAL A O 1
ATOM 1471 N N . ASP A 1 196 ? -0.997 0.759 -7.236 1.00 98.06 196 ASP A N 1
ATOM 1472 C CA . ASP A 1 196 ? -1.634 1.027 -5.948 1.00 98.06 196 ASP A CA 1
ATOM 1473 C C . ASP A 1 196 ? -2.037 2.499 -5.775 1.00 98.06 196 ASP A C 1
ATOM 1475 O O . ASP A 1 196 ? -2.762 2.822 -4.830 1.00 98.06 196 ASP A O 1
ATOM 1479 N N . GLY A 1 197 ? -1.656 3.363 -6.723 1.00 96.50 197 GLY A N 1
ATOM 1480 C CA . GLY A 1 197 ? -1.916 4.796 -6.697 1.00 96.50 197 GLY A CA 1
ATOM 1481 C C . GLY A 1 197 ? -0.823 5.622 -6.020 1.00 96.50 197 GLY A C 1
ATOM 1482 O O . GLY A 1 197 ? -1.037 6.823 -5.833 1.00 96.50 197 GLY A O 1
ATOM 1483 N N . SER A 1 198 ? 0.304 5.011 -5.646 1.00 95.75 198 SER A N 1
ATOM 1484 C CA . SER A 1 198 ? 1.430 5.639 -4.963 1.00 95.75 198 SER A CA 1
ATOM 1485 C C . SER A 1 198 ? 2.712 5.537 -5.792 1.00 95.75 198 SER A C 1
ATOM 1487 O O . SER A 1 198 ? 3.098 4.454 -6.206 1.00 95.75 198 SER A O 1
ATOM 1489 N N . PRO A 1 199 ? 3.462 6.636 -5.985 1.00 93.88 199 PRO A N 1
ATOM 1490 C CA . PRO A 1 199 ? 4.799 6.567 -6.571 1.00 93.88 199 PRO A CA 1
ATOM 1491 C C . PRO A 1 199 ? 5.871 6.102 -5.565 1.00 93.88 199 PRO A C 1
ATOM 1493 O O . PRO A 1 199 ? 7.056 6.157 -5.887 1.00 93.88 199 PRO A O 1
ATOM 1496 N N . ALA A 1 200 ? 5.486 5.759 -4.330 1.00 95.25 200 ALA A N 1
ATOM 1497 C CA . ALA A 1 200 ? 6.397 5.477 -3.220 1.00 95.25 200 ALA A CA 1
ATOM 1498 C C . ALA A 1 200 ? 6.578 3.978 -2.918 1.00 95.25 200 ALA A C 1
ATOM 1500 O O . ALA A 1 200 ? 7.398 3.584 -2.081 1.00 95.25 200 ALA A O 1
ATOM 1501 N N . THR A 1 201 ? 5.794 3.135 -3.576 1.00 96.00 201 THR A N 1
ATOM 1502 C CA . THR A 1 201 ? 5.943 1.681 -3.599 1.00 96.00 201 THR A CA 1
ATOM 1503 C C . THR A 1 201 ? 6.329 1.266 -5.019 1.00 96.00 201 THR A C 1
ATOM 1505 O O . THR A 1 201 ? 6.335 2.094 -5.926 1.00 96.00 201 THR A O 1
ATOM 1508 N N . ALA A 1 202 ? 6.737 0.011 -5.216 1.00 97.06 202 ALA A N 1
ATOM 1509 C CA . ALA A 1 202 ? 7.066 -0.477 -6.549 1.00 97.06 202 ALA A CA 1
ATOM 1510 C C . ALA A 1 202 ? 6.885 -1.988 -6.666 1.00 97.06 202 ALA A C 1
ATOM 1512 O O . ALA A 1 202 ? 7.133 -2.737 -5.719 1.00 97.06 202 ALA A O 1
ATOM 1513 N N . TRP A 1 203 ? 6.523 -2.443 -7.865 1.00 98.50 203 TRP A N 1
ATOM 1514 C CA . TRP A 1 203 ? 6.729 -3.834 -8.259 1.00 98.50 203 TRP A CA 1
ATOM 1515 C C . TRP A 1 203 ? 8.174 -4.017 -8.726 1.00 98.50 203 TRP A C 1
ATOM 1517 O O . TRP A 1 203 ? 8.677 -3.226 -9.528 1.00 98.50 203 TRP A O 1
ATOM 1527 N N . GLN A 1 204 ? 8.819 -5.099 -8.294 1.00 97.75 204 GLN A N 1
ATOM 1528 C CA . GLN A 1 204 ? 10.139 -5.492 -8.784 1.00 97.75 204 GLN A CA 1
ATOM 1529 C C . GLN A 1 204 ? 10.152 -6.996 -9.081 1.00 97.75 204 GLN A C 1
ATOM 1531 O O . GLN A 1 204 ? 9.882 -7.791 -8.180 1.00 97.75 204 GLN A O 1
ATOM 1536 N N . PRO A 1 205 ? 10.448 -7.431 -10.319 1.00 98.31 205 PRO A N 1
ATOM 1537 C CA . PRO A 1 205 ? 10.509 -8.848 -10.647 1.00 98.31 205 PRO A CA 1
ATOM 1538 C C . PRO A 1 205 ? 11.763 -9.508 -10.064 1.00 98.31 205 PRO A C 1
ATOM 1540 O O . PRO A 1 205 ? 12.806 -8.870 -9.916 1.00 98.31 205 PRO A O 1
ATOM 1543 N N . SER A 1 206 ? 11.686 -10.812 -9.790 1.00 97.25 206 SER A N 1
ATOM 1544 C CA . SER A 1 206 ? 12.841 -11.569 -9.285 1.00 97.25 206 SER A CA 1
ATOM 1545 C C . SER A 1 206 ? 13.854 -11.947 -10.367 1.00 97.25 206 SER A C 1
ATOM 1547 O O . SER A 1 206 ? 15.023 -12.180 -10.077 1.00 97.25 206 SER A O 1
ATOM 1549 N N . SER A 1 207 ? 13.418 -11.993 -11.624 1.00 96.38 207 SER A N 1
ATOM 1550 C CA . SER A 1 207 ? 14.231 -12.347 -12.787 1.00 96.38 207 SER A CA 1
ATOM 1551 C C . SER A 1 207 ? 13.641 -11.741 -14.058 1.00 96.38 207 SER A C 1
ATOM 1553 O O . SER A 1 207 ? 12.475 -11.338 -14.079 1.00 96.38 207 SER A O 1
ATOM 1555 N N . LEU A 1 208 ? 14.450 -11.659 -15.118 1.00 97.38 208 LEU A N 1
ATOM 1556 C CA . LEU A 1 208 ? 14.029 -11.197 -16.440 1.00 97.38 208 LEU A CA 1
ATOM 1557 C C . LEU A 1 208 ? 14.088 -12.339 -17.470 1.00 97.38 208 LEU A C 1
ATOM 1559 O O . LEU A 1 208 ? 14.962 -13.197 -17.360 1.00 97.38 208 LEU A O 1
ATOM 1563 N N . PRO A 1 209 ? 13.215 -12.334 -18.499 1.00 97.94 209 PRO A N 1
ATOM 1564 C CA . PRO A 1 209 ? 12.155 -11.355 -18.758 1.00 97.94 209 PRO A CA 1
ATOM 1565 C C . PRO A 1 209 ? 10.984 -11.479 -17.772 1.00 97.94 209 PRO A C 1
ATOM 1567 O O . PRO A 1 209 ? 10.684 -12.562 -17.282 1.00 97.94 209 PRO A O 1
ATOM 1570 N N . ALA A 1 210 ? 10.283 -10.371 -17.530 1.00 98.50 210 ALA A N 1
ATOM 1571 C CA . ALA A 1 210 ? 9.159 -10.326 -16.597 1.00 98.50 210 ALA A CA 1
ATOM 1572 C C . ALA A 1 210 ? 7.936 -9.644 -17.204 1.00 98.50 210 ALA A C 1
ATOM 1574 O O . ALA A 1 210 ? 8.048 -8.771 -18.066 1.00 98.50 210 ALA A O 1
ATOM 1575 N N . THR A 1 211 ? 6.748 -10.018 -16.738 1.00 98.69 211 THR A N 1
ATOM 1576 C CA . THR A 1 211 ? 5.493 -9.386 -17.147 1.00 98.69 211 THR A CA 1
ATOM 1577 C C . THR A 1 211 ? 4.671 -8.978 -15.943 1.00 98.69 211 THR A C 1
ATOM 1579 O O . THR A 1 211 ? 4.478 -9.808 -15.063 1.00 98.69 211 THR A O 1
ATOM 1582 N N . LEU A 1 212 ? 4.100 -7.777 -15.974 1.00 98.69 212 LEU A N 1
ATOM 1583 C CA . LEU A 1 212 ? 3.003 -7.354 -15.107 1.00 98.69 212 LEU A CA 1
ATOM 1584 C C . LEU A 1 212 ? 1.766 -7.123 -15.966 1.00 98.69 212 LEU A C 1
ATOM 1586 O O . LEU A 1 212 ? 1.848 -6.460 -16.996 1.00 98.69 212 LEU A O 1
ATOM 1590 N N . THR A 1 213 ? 0.632 -7.693 -15.573 1.00 98.56 213 THR A N 1
ATOM 1591 C CA . THR A 1 213 ? -0.650 -7.586 -16.273 1.00 98.56 213 THR A CA 1
ATOM 1592 C C . THR A 1 213 ? -1.704 -7.012 -15.338 1.00 98.56 213 THR A C 1
ATOM 1594 O O . THR A 1 213 ? -1.919 -7.572 -14.269 1.00 98.56 213 THR A O 1
ATOM 1597 N N . ALA A 1 214 ? -2.401 -5.956 -15.756 1.00 97.75 214 ALA A N 1
ATOM 1598 C CA . ALA A 1 214 ? -3.491 -5.348 -14.998 1.00 97.75 214 ALA A CA 1
ATOM 1599 C C . ALA A 1 214 ? -4.779 -5.287 -15.840 1.00 97.75 214 ALA A C 1
ATOM 1601 O O . ALA A 1 214 ? -4.719 -4.955 -17.032 1.00 97.75 214 ALA A O 1
ATOM 1602 N N . PRO A 1 215 ? -5.953 -5.608 -15.264 1.00 96.62 215 PRO A N 1
ATOM 1603 C CA . PRO A 1 215 ? -7.224 -5.311 -15.903 1.00 96.62 215 PRO A CA 1
ATOM 1604 C C . PRO A 1 215 ? -7.468 -3.807 -15.932 1.00 96.62 215 PRO A C 1
ATOM 1606 O O . PRO A 1 215 ? -7.109 -3.089 -15.003 1.00 96.62 215 PRO A O 1
ATOM 1609 N N . VAL A 1 216 ? -8.107 -3.348 -17.002 1.00 93.19 216 VAL A N 1
ATOM 1610 C CA . VAL A 1 216 ? -8.351 -1.929 -17.255 1.00 93.19 216 VAL A CA 1
ATOM 1611 C C . VAL A 1 216 ? -9.853 -1.680 -17.306 1.00 93.19 216 VAL A C 1
ATOM 1613 O O . VAL A 1 216 ? -10.590 -2.449 -17.928 1.00 93.19 216 VAL A O 1
ATOM 1616 N N . ARG A 1 217 ? -10.332 -0.625 -16.643 1.00 84.62 217 ARG A N 1
ATOM 1617 C CA . ARG A 1 217 ? -11.765 -0.295 -16.560 1.00 84.62 217 ARG A CA 1
ATOM 1618 C C . ARG A 1 217 ? -12.071 1.025 -17.263 1.00 84.62 217 ARG A C 1
ATOM 1620 O O . ARG A 1 217 ? -11.422 2.024 -17.000 1.00 84.62 217 ARG A O 1
ATOM 1627 N N . GLY A 1 218 ? -13.097 1.044 -18.116 1.00 73.44 218 GLY A N 1
ATOM 1628 C CA . GLY A 1 218 ? -13.624 2.298 -18.673 1.00 73.44 218 GLY A CA 1
ATOM 1629 C C . GLY A 1 218 ? -12.683 3.026 -19.641 1.00 73.44 218 GLY A C 1
ATOM 1630 O O . GLY A 1 218 ? -12.667 4.254 -19.662 1.00 73.44 218 GLY A O 1
ATOM 1631 N N . LEU A 1 219 ? -11.902 2.290 -20.442 1.00 76.31 219 LEU A N 1
ATOM 1632 C CA . LEU A 1 219 ? -10.985 2.894 -21.411 1.00 76.31 219 LEU A CA 1
ATOM 1633 C C . LEU A 1 219 ? -11.710 3.739 -22.461 1.00 76.31 219 LEU A C 1
ATOM 1635 O O . LEU A 1 219 ? -12.644 3.286 -23.128 1.00 76.31 219 LEU A O 1
ATOM 1639 N N . ARG A 1 220 ? -11.205 4.958 -22.666 1.00 71.62 220 ARG A N 1
ATOM 1640 C CA . ARG A 1 220 ? -11.593 5.825 -23.783 1.00 71.62 220 ARG A CA 1
ATOM 1641 C C . ARG A 1 220 ? -10.963 5.332 -25.094 1.00 71.62 220 ARG A C 1
ATOM 1643 O O . ARG A 1 220 ? -10.065 4.491 -25.109 1.00 71.62 220 ARG A O 1
ATOM 1650 N N . ARG A 1 221 ? -11.428 5.867 -26.232 1.00 73.81 221 ARG A N 1
ATOM 1651 C CA . ARG A 1 221 ? -10.876 5.549 -27.570 1.00 73.81 221 ARG A CA 1
ATOM 1652 C C . ARG A 1 221 ? -9.363 5.786 -27.662 1.00 73.81 221 ARG A C 1
ATOM 1654 O O . ARG A 1 221 ? -8.670 4.987 -28.295 1.00 73.81 221 ARG A O 1
ATOM 1661 N N . THR A 1 222 ? -8.888 6.837 -27.004 1.00 76.31 222 THR A N 1
ATOM 1662 C CA . THR A 1 222 ? -7.474 7.175 -26.835 1.00 76.31 222 THR A CA 1
ATOM 1663 C C . THR A 1 222 ? -7.204 7.281 -25.344 1.00 76.31 222 THR A C 1
ATOM 1665 O O . THR A 1 222 ? -7.975 7.947 -24.654 1.00 76.31 222 THR A O 1
ATOM 1668 N N . ALA A 1 223 ? -6.135 6.642 -24.874 1.00 87.25 223 ALA A N 1
ATOM 1669 C CA . ALA A 1 223 ? -5.680 6.760 -23.493 1.00 87.25 223 ALA A CA 1
ATOM 1670 C C . ALA A 1 223 ? -4.225 7.235 -23.446 1.00 87.25 223 ALA A C 1
ATOM 1672 O O . ALA A 1 223 ? -3.433 6.977 -24.363 1.00 87.25 223 ALA A O 1
ATOM 1673 N N . VAL A 1 224 ? -3.888 7.930 -22.369 1.00 93.56 224 VAL A N 1
ATOM 1674 C CA . VAL A 1 224 ? -2.526 8.284 -21.993 1.00 93.56 224 VAL A CA 1
ATOM 1675 C C . VAL A 1 224 ? -2.059 7.268 -20.967 1.00 93.56 224 VAL A C 1
ATOM 1677 O O . VAL A 1 224 ? -2.628 7.145 -19.885 1.00 93.56 224 VAL A O 1
ATOM 1680 N N . LEU A 1 225 ? -1.015 6.534 -21.326 1.00 95.06 225 LEU A N 1
ATOM 1681 C CA . LEU A 1 225 ? -0.339 5.613 -20.437 1.00 95.06 225 LEU A CA 1
ATOM 1682 C C . LEU A 1 225 ? 0.925 6.267 -19.901 1.00 95.06 225 LEU A C 1
ATOM 1684 O O . LEU A 1 225 ? 1.737 6.766 -20.679 1.00 95.06 225 LEU A O 1
ATOM 1688 N N . THR A 1 226 ? 1.104 6.210 -18.590 1.00 97.50 226 THR A N 1
ATOM 1689 C CA . THR A 1 226 ? 2.301 6.696 -17.908 1.00 97.50 226 THR A CA 1
ATOM 1690 C C . THR A 1 226 ? 2.962 5.532 -17.186 1.00 97.50 226 THR A C 1
ATOM 1692 O O . THR A 1 226 ? 2.304 4.838 -16.414 1.00 97.50 226 THR A O 1
ATOM 1695 N N . VAL A 1 227 ? 4.256 5.328 -17.432 1.00 98.00 227 VAL A N 1
ATOM 1696 C CA . VAL A 1 227 ? 5.093 4.352 -16.724 1.00 98.00 227 VAL A CA 1
ATOM 1697 C C . VAL A 1 227 ? 6.142 5.109 -15.927 1.00 98.00 227 VAL A C 1
ATOM 1699 O O . VAL A 1 227 ? 6.961 5.825 -16.512 1.00 98.00 227 VAL A O 1
ATOM 1702 N N . ARG A 1 228 ? 6.114 4.962 -14.603 1.00 98.06 228 ARG A N 1
ATOM 1703 C CA . ARG A 1 228 ? 7.111 5.527 -13.696 1.00 98.06 228 ARG A CA 1
ATOM 1704 C C . ARG A 1 228 ? 8.061 4.433 -13.223 1.00 98.06 228 ARG A C 1
ATOM 1706 O O . ARG A 1 228 ? 7.642 3.470 -12.597 1.00 98.06 228 ARG A O 1
ATOM 1713 N N . TRP A 1 229 ? 9.339 4.606 -13.519 1.00 97.50 229 TRP A N 1
ATOM 1714 C CA . TRP A 1 229 ? 10.410 3.715 -13.099 1.00 97.50 229 TRP A CA 1
ATOM 1715 C C . TRP A 1 229 ? 11.085 4.224 -11.834 1.00 97.50 229 TRP A C 1
ATOM 1717 O O . TRP A 1 229 ? 11.371 5.420 -11.712 1.00 97.50 229 TRP A O 1
ATOM 1727 N N . GLY A 1 230 ? 11.384 3.274 -10.961 1.00 94.62 230 GLY A N 1
ATOM 1728 C CA . GLY A 1 230 ? 11.923 3.504 -9.642 1.00 94.62 230 GLY A CA 1
ATOM 1729 C C . GLY A 1 230 ? 13.375 3.905 -9.608 1.00 94.62 230 GLY A C 1
ATOM 1730 O O . GLY A 1 230 ? 14.149 3.826 -10.572 1.00 94.62 230 GLY A O 1
ATOM 1731 N N . ARG A 1 231 ? 13.733 4.361 -8.422 1.00 91.94 231 ARG A N 1
ATOM 1732 C CA . ARG A 1 231 ? 15.066 4.795 -8.061 1.00 91.94 231 ARG A CA 1
ATOM 1733 C C . ARG A 1 231 ? 15.448 4.131 -6.748 1.00 91.94 231 ARG A C 1
ATOM 1735 O O . ARG A 1 231 ? 14.602 3.948 -5.883 1.00 91.94 231 ARG A O 1
ATOM 1742 N N . GLN A 1 232 ? 16.721 3.797 -6.608 1.00 89.38 232 GLN A N 1
ATOM 1743 C CA . GLN A 1 232 ? 17.269 3.246 -5.380 1.00 89.38 232 GLN A CA 1
ATOM 1744 C C . GLN A 1 232 ? 18.355 4.171 -4.846 1.00 89.38 232 GLN A C 1
ATOM 1746 O O . GLN A 1 232 ? 19.305 4.522 -5.554 1.00 89.38 232 GLN A O 1
ATOM 1751 N N . TRP A 1 233 ? 18.190 4.559 -3.587 1.00 87.25 233 TRP A N 1
ATOM 1752 C CA . TRP A 1 233 ? 19.151 5.360 -2.852 1.00 87.25 233 TRP A CA 1
ATOM 1753 C C . TRP A 1 233 ? 20.252 4.447 -2.306 1.00 87.25 233 TRP A C 1
ATOM 1755 O O . TRP A 1 233 ? 19.973 3.292 -1.965 1.00 87.25 233 TRP A O 1
ATOM 1765 N N . PRO A 1 234 ? 21.509 4.920 -2.266 1.00 83.25 234 PRO A N 1
ATOM 1766 C CA . PRO A 1 234 ? 22.580 4.159 -1.642 1.00 83.25 234 PRO A CA 1
ATOM 1767 C C . PRO A 1 234 ? 22.278 3.964 -0.152 1.00 83.25 234 PRO A C 1
ATOM 1769 O O . PRO A 1 234 ? 21.713 4.851 0.491 1.00 83.25 234 PRO A O 1
ATOM 1772 N N . ALA A 1 235 ? 22.667 2.807 0.385 1.00 81.56 235 ALA A N 1
ATOM 1773 C CA . ALA A 1 235 ? 22.640 2.579 1.825 1.00 81.56 235 ALA A CA 1
ATOM 1774 C C . ALA A 1 235 ? 23.562 3.581 2.538 1.00 81.56 235 ALA A C 1
ATOM 1776 O O . ALA A 1 235 ? 24.489 4.137 1.931 1.00 81.56 235 ALA A O 1
ATOM 1777 N N . ALA A 1 236 ? 23.318 3.806 3.829 1.00 80.81 236 ALA A N 1
ATOM 1778 C CA . ALA A 1 236 ? 24.228 4.614 4.627 1.00 80.81 236 ALA A CA 1
ATOM 1779 C C . ALA A 1 236 ? 25.621 3.950 4.647 1.00 80.81 236 ALA A C 1
ATOM 1781 O O . ALA A 1 236 ? 25.721 2.748 4.902 1.00 80.81 236 ALA A O 1
ATOM 1782 N N . PRO A 1 237 ? 26.711 4.695 4.390 1.00 81.75 237 PRO A N 1
ATOM 1783 C CA . PRO A 1 237 ? 28.056 4.119 4.364 1.00 81.75 237 PRO A CA 1
ATOM 1784 C C . PRO A 1 237 ? 28.558 3.723 5.763 1.00 81.75 237 PRO A C 1
ATOM 1786 O O . PRO A 1 237 ? 29.538 2.992 5.878 1.00 81.75 237 PRO A O 1
ATOM 1789 N N . GLY A 1 238 ? 27.899 4.193 6.827 1.00 82.31 238 GLY A N 1
ATOM 1790 C CA . GLY A 1 238 ? 28.171 3.801 8.204 1.00 82.31 238 GLY A CA 1
ATOM 1791 C C . GLY A 1 238 ? 27.216 4.461 9.206 1.00 82.31 238 GLY A C 1
ATOM 1792 O O . GLY A 1 238 ? 26.432 5.340 8.830 1.00 82.31 238 GLY A O 1
ATOM 1793 N N . PRO A 1 239 ? 27.270 4.064 10.490 1.00 80.75 239 PRO A N 1
ATOM 1794 C CA . PRO A 1 239 ? 26.453 4.657 11.545 1.00 80.75 239 PRO A CA 1
ATOM 1795 C C . PRO A 1 239 ? 26.686 6.165 11.655 1.00 80.75 239 PRO A C 1
ATOM 1797 O O . PRO A 1 239 ? 27.827 6.616 11.698 1.00 80.75 239 PRO A O 1
ATOM 1800 N N . ASN A 1 240 ? 25.604 6.941 11.732 1.00 81.94 240 ASN A N 1
ATOM 1801 C CA . ASN A 1 240 ? 25.637 8.408 11.800 1.00 81.94 240 ASN A CA 1
ATOM 1802 C C . ASN A 1 240 ? 26.327 9.100 10.608 1.00 81.94 240 ASN A C 1
ATOM 1804 O O . ASN A 1 240 ? 26.618 10.292 10.688 1.00 81.94 240 ASN A O 1
ATOM 1808 N N . ILE A 1 241 ? 26.558 8.390 9.498 1.00 83.06 241 ILE A N 1
ATOM 1809 C CA . ILE A 1 241 ? 27.039 8.985 8.251 1.00 83.06 241 ILE A CA 1
ATOM 1810 C C . ILE A 1 241 ? 25.848 9.076 7.291 1.00 83.06 241 ILE A C 1
ATOM 1812 O O . ILE A 1 241 ? 25.320 8.037 6.883 1.00 83.06 241 ILE A O 1
ATOM 1816 N N . PRO A 1 242 ? 25.396 10.289 6.922 1.00 72.69 242 PRO A N 1
ATOM 1817 C CA . PRO A 1 242 ? 24.312 10.445 5.963 1.00 72.69 242 PRO A CA 1
ATOM 1818 C C . PRO A 1 242 ? 24.640 9.740 4.638 1.00 72.69 242 PRO A C 1
ATOM 1820 O O . PRO A 1 242 ? 25.788 9.813 4.183 1.00 72.69 242 PRO A O 1
ATOM 1823 N N . PRO A 1 243 ? 23.663 9.083 3.986 1.00 71.75 243 PRO A N 1
ATOM 1824 C CA . PRO A 1 243 ? 23.880 8.560 2.647 1.00 71.75 243 PRO A CA 1
ATOM 1825 C C . PRO A 1 243 ? 24.244 9.718 1.705 1.00 71.75 243 PRO A C 1
ATOM 1827 O O . PRO A 1 243 ? 23.692 10.819 1.835 1.00 71.75 243 PRO A O 1
ATOM 1830 N N . PRO A 1 244 ? 25.173 9.508 0.756 1.00 73.31 244 PRO A N 1
ATOM 1831 C CA . PRO A 1 244 ? 25.555 10.558 -0.172 1.00 73.31 244 PRO A CA 1
ATOM 1832 C C . PRO A 1 244 ? 24.334 11.025 -0.987 1.00 73.31 244 PRO A C 1
ATOM 1834 O O . PRO A 1 244 ? 23.485 10.209 -1.357 1.00 73.31 244 PRO A O 1
ATOM 1837 N N . PRO A 1 245 ? 24.238 12.324 -1.334 1.00 69.19 245 PRO A N 1
ATOM 1838 C CA . PRO A 1 245 ? 23.120 12.860 -2.116 1.00 69.19 245 PRO A CA 1
ATOM 1839 C C . PRO A 1 245 ? 23.076 12.356 -3.579 1.00 69.19 245 PRO A C 1
ATOM 1841 O O . PRO A 1 245 ? 22.192 12.753 -4.338 1.00 69.19 245 PRO A O 1
ATOM 1844 N N . GLY A 1 246 ? 23.993 11.470 -3.991 1.00 68.81 246 GLY A N 1
ATOM 1845 C CA . GLY A 1 246 ? 24.023 10.811 -5.301 1.00 68.81 246 GLY A CA 1
ATOM 1846 C C . GLY A 1 246 ? 24.919 9.559 -5.314 1.00 68.81 246 GLY A C 1
ATOM 1847 O O . GLY A 1 246 ? 25.394 9.159 -4.257 1.00 68.81 246 GLY A O 1
ATOM 1848 N N . PRO A 1 247 ? 25.188 8.951 -6.488 1.00 64.06 247 PRO A N 1
ATOM 1849 C CA . PRO A 1 247 ? 24.266 8.837 -7.608 1.00 64.06 247 PRO A CA 1
ATOM 1850 C C . PRO A 1 247 ? 23.155 7.832 -7.260 1.00 64.06 247 PRO A C 1
ATOM 1852 O O . PRO A 1 247 ? 23.401 6.667 -6.961 1.00 64.06 247 PRO A O 1
ATOM 1855 N N . VAL A 1 248 ? 21.908 8.292 -7.320 1.00 85.62 248 VAL A N 1
ATOM 1856 C CA . VAL A 1 248 ? 20.731 7.428 -7.183 1.00 85.62 248 VAL A CA 1
ATOM 1857 C C . VAL A 1 248 ? 20.657 6.507 -8.403 1.00 85.62 248 VAL A C 1
ATOM 1859 O O . VAL A 1 248 ? 20.658 6.984 -9.543 1.00 85.62 248 VAL A O 1
ATOM 1862 N N . ILE A 1 249 ? 20.566 5.195 -8.184 1.00 89.19 249 ILE A N 1
ATOM 1863 C CA . ILE A 1 249 ? 20.469 4.232 -9.284 1.00 89.19 249 ILE A CA 1
ATOM 1864 C C . ILE A 1 249 ? 19.045 4.290 -9.825 1.00 89.19 249 ILE A C 1
ATOM 1866 O O . ILE A 1 249 ? 18.084 4.076 -9.092 1.00 89.19 249 ILE A O 1
ATOM 1870 N N . THR A 1 250 ? 18.888 4.586 -11.114 1.00 93.62 250 THR A N 1
ATOM 1871 C CA . THR A 1 250 ? 17.580 4.476 -11.771 1.00 93.62 250 THR A CA 1
ATOM 1872 C C . THR A 1 250 ? 17.369 3.031 -12.205 1.00 93.62 250 THR A C 1
ATOM 1874 O O . THR A 1 250 ? 18.037 2.548 -13.119 1.00 93.62 250 THR A O 1
ATOM 1877 N N . LEU A 1 251 ? 16.428 2.345 -11.562 1.00 95.12 251 LEU A N 1
ATOM 1878 C CA . LEU A 1 251 ? 16.117 0.942 -11.809 1.00 95.12 251 LEU A CA 1
ATOM 1879 C C . LEU A 1 251 ? 15.040 0.834 -12.883 1.00 95.12 251 LEU A C 1
ATOM 1881 O O . LEU A 1 251 ? 13.882 0.533 -12.614 1.00 95.12 251 LEU A O 1
ATOM 1885 N N . ARG A 1 252 ? 15.434 1.095 -14.128 1.00 96.94 252 ARG A N 1
ATOM 1886 C CA . ARG A 1 252 ? 14.548 1.035 -15.294 1.00 96.94 252 ARG A CA 1
ATOM 1887 C C . ARG A 1 252 ? 14.984 -0.040 -16.292 1.00 96.94 252 ARG A C 1
ATOM 1889 O O . ARG A 1 252 ? 16.163 -0.395 -16.341 1.00 96.94 252 ARG A O 1
ATOM 1896 N N . PRO A 1 253 ? 14.078 -0.518 -17.155 1.00 97.81 253 PRO A N 1
ATOM 1897 C CA . PRO A 1 253 ? 14.461 -1.368 -18.267 1.00 97.81 253 PRO A CA 1
ATOM 1898 C C . PRO A 1 253 ? 15.237 -0.597 -19.338 1.00 97.81 253 PRO A C 1
ATOM 1900 O O . PRO A 1 253 ? 14.909 0.548 -19.655 1.00 97.81 253 PRO A O 1
ATOM 1903 N N . SER A 1 254 ? 16.210 -1.265 -19.958 1.00 97.56 254 SER A N 1
ATOM 1904 C CA . SER A 1 254 ? 16.806 -0.823 -21.225 1.00 97.56 254 SER A CA 1
ATOM 1905 C C . SER A 1 254 ? 15.862 -1.097 -22.399 1.00 97.56 254 SER A C 1
ATOM 1907 O O . SER A 1 254 ? 15.851 -0.355 -23.385 1.00 97.56 254 SER A O 1
ATOM 1909 N N . ARG A 1 255 ? 15.021 -2.136 -22.267 1.00 98.25 255 ARG A N 1
ATOM 1910 C CA . ARG A 1 255 ? 13.976 -2.494 -23.228 1.00 98.25 255 ARG A CA 1
ATOM 1911 C C . ARG A 1 255 ? 12.744 -3.090 -22.550 1.00 98.25 255 ARG A C 1
ATOM 1913 O O . ARG A 1 255 ? 12.844 -4.067 -21.804 1.00 98.25 255 ARG A O 1
ATOM 1920 N N . TYR A 1 256 ? 11.567 -2.565 -22.881 1.00 98.50 256 TYR A N 1
ATOM 192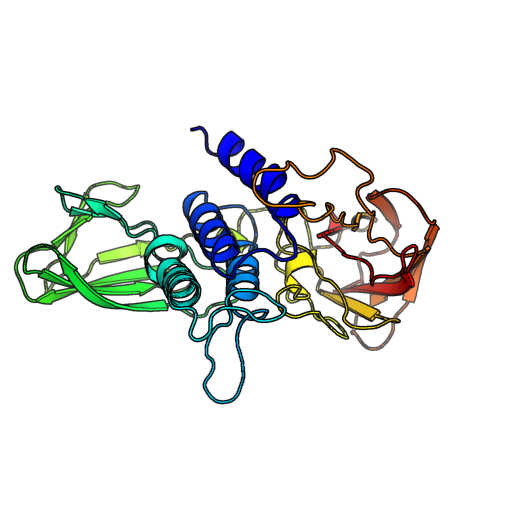1 C CA . TYR A 1 256 ? 10.282 -3.146 -22.488 1.00 98.50 256 TYR A CA 1
ATOM 1922 C C . TYR A 1 256 ? 9.205 -2.920 -23.552 1.00 98.50 256 TYR A C 1
ATOM 1924 O O . TYR A 1 256 ? 9.369 -2.140 -24.491 1.00 98.50 256 TYR A O 1
ATOM 1932 N N . GLN A 1 257 ? 8.100 -3.645 -23.423 1.00 98.38 257 GLN A N 1
ATOM 1933 C CA . GLN A 1 257 ? 6.968 -3.592 -24.339 1.00 98.38 257 GLN A CA 1
ATOM 1934 C C . GLN A 1 257 ? 5.677 -3.338 -23.572 1.00 98.38 257 GLN A C 1
ATOM 1936 O O . GLN A 1 257 ? 5.479 -3.881 -22.483 1.00 98.38 257 GLN A O 1
ATOM 1941 N N . ILE A 1 258 ? 4.777 -2.570 -24.181 1.00 97.62 258 ILE A N 1
ATOM 1942 C CA . ILE A 1 258 ? 3.383 -2.476 -23.757 1.00 97.62 258 ILE A CA 1
ATOM 1943 C C . ILE A 1 258 ? 2.557 -3.353 -24.686 1.00 97.62 258 ILE A C 1
ATOM 1945 O O . ILE A 1 258 ? 2.567 -3.171 -25.907 1.00 97.62 258 ILE A O 1
ATOM 1949 N N . LEU A 1 259 ? 1.829 -4.297 -24.100 1.00 96.94 259 LEU A N 1
ATOM 1950 C CA . LEU A 1 259 ? 0.903 -5.169 -24.802 1.00 96.94 259 LEU A CA 1
ATOM 1951 C C . LEU A 1 259 ? -0.510 -4.973 -24.268 1.00 96.94 259 LEU A C 1
ATOM 1953 O O . LEU A 1 259 ? -0.709 -4.677 -23.093 1.00 96.94 259 LEU A O 1
ATOM 1957 N N . VAL A 1 260 ? -1.499 -5.191 -25.126 1.00 95.31 260 VAL A N 1
ATOM 1958 C CA . VAL A 1 260 ? -2.914 -5.155 -24.747 1.00 95.31 260 VAL A CA 1
ATOM 1959 C C . VAL A 1 260 ? -3.629 -6.408 -25.213 1.00 95.31 260 VAL A C 1
ATOM 1961 O O . VAL A 1 260 ? -3.246 -7.025 -26.211 1.00 95.31 260 VAL A O 1
ATOM 1964 N N . SER A 1 261 ? -4.682 -6.770 -24.488 1.00 95.56 261 SER A N 1
ATOM 1965 C CA . SER A 1 261 ? -5.529 -7.909 -24.818 1.00 95.56 261 SER A CA 1
ATOM 1966 C C . SER A 1 261 ? -6.989 -7.636 -24.464 1.00 95.56 261 SER A C 1
ATOM 1968 O O . SER A 1 261 ? -7.291 -6.934 -23.496 1.00 95.56 261 SER A O 1
ATOM 1970 N N . ALA A 1 262 ? -7.898 -8.190 -25.265 1.00 94.25 262 ALA A N 1
ATOM 1971 C CA . ALA A 1 262 ? -9.333 -8.188 -24.987 1.00 94.25 262 ALA A CA 1
ATOM 1972 C C . ALA A 1 262 ? -9.769 -9.420 -24.169 1.00 94.25 262 ALA A C 1
ATOM 1974 O O . ALA A 1 262 ? -10.774 -9.350 -23.468 1.00 94.25 262 ALA A O 1
ATOM 1975 N N . ASP A 1 263 ? -9.021 -10.527 -24.250 1.00 93.31 263 ASP A N 1
ATOM 1976 C CA . ASP A 1 263 ? -9.415 -11.852 -23.746 1.00 93.31 263 ASP A CA 1
ATOM 1977 C C . ASP A 1 263 ? -8.364 -12.523 -22.837 1.00 93.31 263 ASP A C 1
ATOM 1979 O O . ASP A 1 263 ? -8.627 -13.567 -22.247 1.00 93.31 263 ASP A O 1
ATOM 1983 N N . GLY A 1 264 ? -7.166 -11.945 -22.727 1.00 94.31 264 GLY A N 1
ATOM 1984 C CA . GLY A 1 264 ? -6.029 -12.488 -21.979 1.00 94.31 264 GLY A CA 1
ATOM 1985 C C . GLY A 1 264 ? -5.245 -13.582 -22.708 1.00 94.31 264 GLY A C 1
ATOM 1986 O O . GLY A 1 264 ? -4.186 -13.985 -22.226 1.00 94.31 264 GLY A O 1
ATOM 1987 N N . ARG A 1 265 ? -5.709 -14.027 -23.881 1.00 95.06 265 ARG A N 1
ATOM 1988 C CA . ARG A 1 265 ? -5.097 -15.092 -24.691 1.00 95.06 265 ARG A CA 1
ATOM 1989 C C . ARG A 1 265 ? -4.302 -14.514 -25.852 1.00 95.06 265 ARG A C 1
ATOM 1991 O O . ARG A 1 265 ? -3.152 -14.889 -26.061 1.00 95.06 265 ARG A O 1
ATOM 1998 N N . ARG A 1 266 ? -4.891 -13.569 -26.587 1.00 95.50 266 ARG A N 1
ATOM 1999 C CA . ARG A 1 266 ? -4.252 -12.906 -27.730 1.00 95.50 266 ARG A CA 1
ATOM 2000 C C . ARG A 1 266 ? -3.710 -11.553 -27.304 1.00 95.50 266 ARG A C 1
ATOM 2002 O O . ARG A 1 266 ? -4.457 -10.697 -26.830 1.00 95.50 266 ARG A O 1
ATOM 2009 N N . TRP A 1 267 ? -2.410 -11.364 -27.487 1.00 96.31 267 TRP A N 1
ATOM 2010 C CA . TRP A 1 267 ? -1.698 -10.158 -27.078 1.00 96.31 267 TRP A CA 1
ATOM 2011 C C . TRP A 1 267 ? -1.175 -9.411 -28.295 1.00 96.31 267 TRP A C 1
ATOM 2013 O O . TRP A 1 267 ? -0.521 -9.995 -29.154 1.00 96.31 267 TRP A O 1
ATOM 2023 N N . ARG A 1 268 ? -1.441 -8.106 -28.345 1.00 95.44 268 ARG A N 1
ATOM 2024 C CA . ARG A 1 268 ? -0.893 -7.203 -29.359 1.00 95.44 268 ARG A CA 1
ATOM 2025 C C . ARG A 1 268 ? 0.062 -6.226 -28.695 1.00 95.44 268 ARG A C 1
ATOM 2027 O O . ARG A 1 268 ? -0.347 -5.502 -27.789 1.00 95.44 268 ARG A O 1
ATOM 2034 N N . THR A 1 269 ? 1.299 -6.169 -29.173 1.00 96.69 269 THR A N 1
ATOM 2035 C CA . THR A 1 269 ? 2.250 -5.120 -28.794 1.00 96.69 269 THR A CA 1
ATOM 2036 C C . THR A 1 269 ? 1.798 -3.791 -29.391 1.00 96.69 269 THR A C 1
ATOM 2038 O O . THR A 1 269 ? 1.614 -3.690 -30.600 1.00 96.69 269 THR A O 1
ATOM 2041 N N . VAL A 1 270 ? 1.598 -2.783 -28.544 1.00 95.12 270 VAL A N 1
ATOM 2042 C CA . VAL A 1 270 ? 1.187 -1.426 -28.951 1.00 95.12 270 VAL A CA 1
ATOM 2043 C C . VAL A 1 270 ? 2.309 -0.405 -28.811 1.00 95.12 270 VAL A C 1
ATOM 2045 O O . VAL A 1 270 ? 2.250 0.642 -29.442 1.00 95.12 270 VAL A O 1
ATOM 2048 N N . ALA A 1 271 ? 3.343 -0.714 -28.027 1.00 96.00 271 ALA A N 1
ATOM 2049 C CA . ALA A 1 271 ? 4.572 0.065 -27.976 1.00 96.00 271 ALA A CA 1
ATOM 2050 C C . ALA A 1 271 ? 5.763 -0.829 -27.610 1.00 96.00 271 ALA A C 1
ATOM 2052 O O . ALA A 1 271 ? 5.629 -1.773 -26.828 1.00 96.00 271 ALA A O 1
ATOM 2053 N N . THR A 1 272 ? 6.933 -0.511 -28.159 1.00 97.62 272 THR A N 1
ATOM 2054 C CA . THR A 1 272 ? 8.230 -1.024 -27.700 1.00 97.62 272 THR A CA 1
ATOM 2055 C C . THR A 1 272 ? 9.097 0.176 -27.370 1.00 97.62 272 THR A C 1
ATOM 2057 O O . THR A 1 272 ? 9.234 1.078 -28.192 1.00 97.62 272 THR A O 1
ATOM 2060 N N . ILE A 1 273 ? 9.649 0.193 -26.165 1.00 97.62 273 ILE A N 1
ATOM 2061 C CA . ILE A 1 273 ? 10.457 1.291 -25.659 1.00 97.62 273 ILE A CA 1
ATOM 2062 C C . ILE A 1 273 ? 11.867 0.748 -25.471 1.00 97.62 273 ILE A C 1
ATOM 2064 O O . ILE A 1 273 ? 12.063 -0.240 -24.759 1.00 97.62 273 ILE A O 1
ATOM 2068 N N . THR A 1 274 ? 12.831 1.408 -26.106 1.00 97.06 274 THR A N 1
ATOM 2069 C CA . THR A 1 274 ? 14.262 1.128 -25.971 1.00 97.06 274 THR A CA 1
ATOM 2070 C C . THR A 1 274 ? 14.940 2.415 -25.535 1.00 97.06 274 THR A C 1
ATOM 2072 O O . THR A 1 274 ? 15.047 3.363 -26.307 1.00 97.06 274 THR A O 1
ATOM 2075 N N . ARG A 1 275 ? 15.337 2.484 -24.268 1.00 92.38 275 AR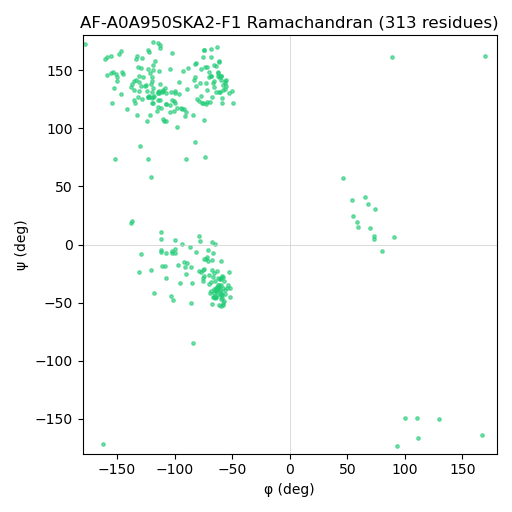G A N 1
ATOM 2076 C CA . ARG A 1 275 ? 15.944 3.674 -23.663 1.00 92.38 275 ARG A CA 1
ATOM 2077 C C . ARG A 1 275 ? 16.718 3.213 -22.438 1.00 92.38 275 ARG A C 1
ATOM 2079 O O . ARG A 1 275 ? 16.217 2.345 -21.735 1.00 92.38 275 ARG A O 1
ATOM 2086 N N . ALA A 1 276 ? 17.845 3.836 -22.099 1.00 88.00 276 ALA A N 1
ATOM 2087 C CA . ALA A 1 276 ? 18.638 3.458 -20.917 1.00 88.00 276 ALA A CA 1
ATOM 2088 C C . ALA A 1 276 ? 18.568 4.451 -19.735 1.00 88.00 276 ALA A C 1
ATOM 2090 O O . ALA A 1 276 ? 19.025 4.129 -18.649 1.00 88.00 276 ALA A O 1
ATOM 2091 N N . SER A 1 277 ? 17.944 5.629 -19.888 1.00 91.75 277 SER A N 1
ATOM 2092 C CA . SER A 1 277 ? 17.907 6.684 -18.853 1.00 91.75 277 SER A CA 1
ATOM 2093 C C . SER A 1 277 ? 16.509 7.272 -18.598 1.00 91.75 277 SER A C 1
ATOM 2095 O O . SER A 1 277 ? 15.625 7.148 -19.442 1.00 91.75 277 SER A O 1
ATOM 2097 N N . GLY A 1 278 ? 16.322 7.953 -17.460 1.00 94.12 278 GLY A N 1
ATOM 2098 C CA . GLY A 1 278 ? 15.077 8.649 -17.087 1.00 94.12 278 GLY A CA 1
ATOM 2099 C C . GLY A 1 278 ? 14.062 7.779 -16.335 1.00 94.12 278 GLY A C 1
ATOM 2100 O O . GLY A 1 278 ? 14.135 6.560 -16.362 1.00 94.12 278 GLY A O 1
ATOM 2101 N N . THR A 1 279 ? 13.109 8.394 -15.640 1.00 95.62 279 THR A N 1
ATOM 2102 C CA . THR A 1 279 ? 12.151 7.673 -14.775 1.00 95.62 279 THR A CA 1
ATOM 2103 C C . THR A 1 279 ? 10.720 7.694 -15.287 1.00 95.62 279 THR A C 1
ATOM 2105 O O . THR A 1 279 ? 9.862 7.072 -14.681 1.00 95.62 279 THR A O 1
ATOM 2108 N N . LEU A 1 280 ? 10.428 8.406 -16.373 1.00 97.25 280 LEU A N 1
ATOM 2109 C CA . LEU A 1 280 ? 9.059 8.609 -16.828 1.00 97.25 280 LEU A CA 1
ATOM 2110 C C . LEU A 1 280 ? 8.957 8.401 -18.331 1.00 97.25 280 LEU A C 1
ATOM 2112 O O . LEU A 1 280 ? 9.632 9.086 -19.101 1.00 97.25 280 LEU A O 1
ATOM 2116 N N . ASP A 1 281 ? 8.074 7.494 -18.727 1.00 97.44 281 ASP A N 1
ATOM 2117 C CA . ASP A 1 281 ? 7.657 7.315 -20.110 1.00 97.44 281 ASP A CA 1
ATOM 2118 C C . ASP A 1 281 ? 6.150 7.599 -20.212 1.00 97.44 281 ASP A C 1
ATOM 2120 O O . ASP A 1 281 ? 5.349 7.016 -19.480 1.00 97.44 281 ASP A O 1
ATOM 2124 N N . THR A 1 282 ? 5.761 8.482 -21.135 1.00 97.00 282 THR A N 1
ATOM 2125 C CA . THR A 1 282 ? 4.356 8.829 -21.402 1.00 97.00 282 THR A CA 1
ATOM 2126 C C . THR A 1 282 ? 4.012 8.468 -22.839 1.00 97.00 282 THR A C 1
ATOM 2128 O O . THR A 1 282 ? 4.628 8.973 -23.777 1.00 97.00 282 THR A O 1
ATOM 2131 N N . LEU A 1 283 ? 3.010 7.612 -23.024 1.00 94.19 283 LEU A N 1
ATOM 2132 C CA . LEU A 1 283 ? 2.613 7.063 -24.316 1.00 94.19 283 LEU A CA 1
ATOM 2133 C C . LEU A 1 283 ? 1.152 7.403 -24.603 1.00 94.19 283 LEU A C 1
ATOM 2135 O O . LEU A 1 283 ? 0.260 7.096 -23.814 1.00 94.19 283 LEU A O 1
ATOM 2139 N N . ARG A 1 284 ? 0.886 7.997 -25.768 1.00 93.12 284 ARG A N 1
ATOM 2140 C CA . ARG A 1 284 ? -0.479 8.164 -26.282 1.00 93.12 284 ARG A CA 1
ATOM 2141 C C . ARG A 1 284 ? -0.826 6.950 -27.129 1.00 93.12 284 ARG A C 1
ATOM 2143 O O . ARG A 1 284 ? -0.218 6.735 -28.173 1.00 93.12 284 ARG A O 1
ATOM 2150 N N . LEU A 1 285 ? -1.790 6.158 -26.673 1.00 86.06 285 LEU A N 1
ATOM 2151 C CA . LEU A 1 285 ? -2.138 4.888 -27.301 1.00 86.06 285 LEU A CA 1
ATOM 2152 C C . LEU A 1 285 ? -3.520 4.994 -27.970 1.00 86.06 285 LEU A C 1
ATOM 2154 O O . LEU A 1 285 ? -4.539 5.051 -27.270 1.00 86.06 285 LEU A O 1
ATOM 2158 N N . PRO A 1 286 ? -3.588 5.034 -29.315 1.00 82.88 286 PRO A N 1
ATOM 2159 C CA . PRO A 1 286 ? -4.857 5.035 -30.029 1.00 82.88 286 PRO A CA 1
ATOM 2160 C C . PRO A 1 286 ? -5.479 3.631 -30.067 1.00 82.88 286 PRO A C 1
ATOM 2162 O O . PRO A 1 286 ? -4.788 2.609 -30.093 1.00 82.88 286 PRO A O 1
ATOM 2165 N N . GLY A 1 287 ? -6.810 3.568 -30.123 1.00 75.38 287 GLY A N 1
ATOM 2166 C CA . GLY A 1 287 ? -7.531 2.323 -30.398 1.00 75.38 287 GLY A CA 1
ATOM 2167 C C . GLY A 1 287 ? -7.549 1.332 -29.232 1.00 75.38 287 GLY A C 1
ATOM 2168 O O . GLY A 1 287 ? -7.606 0.123 -29.458 1.00 75.38 287 GLY A O 1
ATOM 2169 N N . LEU A 1 288 ? -7.522 1.823 -27.989 1.00 79.62 288 LEU A N 1
ATOM 2170 C CA . LEU A 1 288 ? -7.569 0.985 -26.784 1.00 79.62 288 LEU A CA 1
ATOM 2171 C C . LEU A 1 288 ? -8.983 0.637 -26.301 1.00 79.62 288 LEU A C 1
ATOM 2173 O O . LEU A 1 288 ? -9.128 -0.157 -25.380 1.00 79.62 288 LEU A O 1
ATOM 2177 N N . SER A 1 289 ? -10.026 1.144 -26.963 1.00 75.94 289 SER A N 1
ATOM 2178 C CA . SER A 1 289 ? -11.437 0.927 -26.577 1.00 75.94 289 SER A CA 1
ATOM 2179 C C . SER A 1 289 ? -11.867 -0.539 -26.390 1.00 75.94 289 SER A C 1
ATOM 2181 O O . SER A 1 289 ? -12.829 -0.801 -25.676 1.00 75.94 289 SER A O 1
ATOM 2183 N N . ARG A 1 290 ? -11.179 -1.503 -27.021 1.00 84.81 290 ARG A N 1
ATOM 2184 C CA . ARG A 1 290 ? -11.461 -2.947 -26.886 1.00 84.81 290 ARG A CA 1
ATOM 2185 C C . ARG A 1 290 ? -10.531 -3.671 -25.907 1.00 84.81 290 ARG A C 1
ATOM 2187 O O . ARG A 1 290 ? -10.737 -4.855 -25.649 1.00 84.81 290 ARG A O 1
ATOM 2194 N N . ALA A 1 291 ? -9.494 -3.006 -25.402 1.00 90.06 291 ALA A N 1
ATOM 2195 C CA . ALA A 1 291 ? -8.574 -3.609 -24.451 1.00 90.06 291 ALA A CA 1
ATOM 2196 C C . ALA A 1 291 ? -9.269 -3.779 -23.095 1.00 90.06 291 ALA A C 1
ATOM 2198 O O . ALA A 1 291 ? -9.915 -2.865 -22.591 1.00 90.06 291 ALA A O 1
ATOM 2199 N N . ARG A 1 292 ? -9.128 -4.964 -22.504 1.00 93.88 292 ARG A N 1
ATOM 2200 C CA . ARG A 1 292 ? -9.566 -5.262 -21.132 1.00 93.88 292 ARG A CA 1
ATOM 2201 C C . ARG A 1 292 ? -8.389 -5.487 -20.195 1.00 93.88 292 ARG A C 1
ATOM 2203 O O . ARG A 1 292 ? -8.546 -5.422 -18.981 1.00 93.88 292 ARG A O 1
ATOM 2210 N N . LEU A 1 293 ? -7.221 -5.760 -20.765 1.00 95.94 293 LEU A N 1
ATOM 2211 C CA . LEU A 1 293 ? -5.981 -6.026 -20.061 1.00 95.94 293 LEU A CA 1
ATOM 2212 C C . LEU A 1 293 ? -4.859 -5.227 -20.706 1.00 95.94 293 LEU A C 1
ATOM 2214 O O . LEU A 1 293 ? -4.772 -5.136 -21.937 1.00 95.94 293 LEU A O 1
ATOM 2218 N N . ILE A 1 294 ? -3.970 -4.724 -19.861 1.00 96.69 294 ILE A N 1
ATOM 2219 C CA . ILE A 1 294 ? -2.694 -4.159 -20.263 1.00 96.69 294 ILE A CA 1
ATOM 2220 C C . ILE A 1 294 ? -1.562 -4.942 -19.622 1.00 96.69 294 ILE A C 1
ATOM 2222 O O . ILE A 1 294 ? -1.693 -5.424 -18.499 1.00 96.69 294 ILE A O 1
ATOM 2226 N N . ARG A 1 295 ? -0.460 -5.097 -20.351 1.00 98.06 295 ARG A N 1
ATOM 2227 C CA . ARG A 1 295 ? 0.726 -5.806 -19.893 1.00 98.06 295 ARG A CA 1
ATOM 2228 C C . ARG A 1 295 ? 1.976 -4.993 -20.163 1.00 98.06 295 ARG A C 1
ATOM 2230 O O . ARG A 1 295 ? 2.240 -4.624 -21.305 1.00 98.06 295 ARG A O 1
ATOM 2237 N N . VAL A 1 296 ? 2.771 -4.799 -19.120 1.00 98.56 296 VAL A N 1
ATOM 2238 C CA . VAL A 1 296 ? 4.154 -4.336 -19.213 1.00 98.56 296 VAL A CA 1
ATOM 2239 C C . VAL A 1 296 ? 5.032 -5.580 -19.274 1.00 98.56 296 VAL A C 1
ATOM 2241 O O . VAL A 1 296 ? 5.033 -6.376 -18.339 1.00 98.56 296 VAL A O 1
ATOM 2244 N N . ARG A 1 297 ? 5.748 -5.788 -20.381 1.00 98.69 297 ARG A N 1
ATOM 2245 C CA . ARG A 1 297 ? 6.737 -6.865 -20.530 1.00 98.69 297 ARG A CA 1
ATOM 2246 C C . ARG A 1 297 ? 8.135 -6.269 -20.508 1.00 98.69 297 ARG A C 1
ATOM 2248 O O . ARG A 1 297 ? 8.559 -5.664 -21.490 1.00 98.69 297 ARG A O 1
ATOM 2255 N N . ILE A 1 298 ? 8.847 -6.466 -19.410 1.00 98.56 298 ILE A N 1
ATOM 2256 C CA . ILE A 1 298 ? 10.247 -6.084 -19.265 1.00 98.56 298 ILE A CA 1
ATOM 2257 C C . ILE A 1 298 ? 11.110 -7.158 -19.922 1.00 98.56 298 ILE A C 1
ATOM 2259 O O . ILE A 1 298 ? 10.993 -8.341 -19.601 1.00 98.56 298 ILE A O 1
ATOM 2263 N N . VAL A 1 299 ? 11.966 -6.740 -20.854 1.00 98.00 299 VAL A N 1
ATOM 2264 C CA . VAL A 1 299 ? 12.840 -7.648 -21.608 1.00 98.00 299 VAL A CA 1
ATOM 2265 C C . VAL A 1 299 ? 14.270 -7.588 -21.088 1.00 98.00 299 VAL A C 1
ATOM 2267 O O . VAL A 1 299 ? 14.888 -8.631 -20.918 1.00 98.00 299 VAL A O 1
ATOM 2270 N N . ALA A 1 300 ? 14.785 -6.386 -20.827 1.00 97.38 300 ALA A N 1
ATOM 2271 C CA . ALA A 1 300 ? 16.158 -6.182 -20.379 1.00 97.38 300 ALA A CA 1
ATOM 2272 C C . ALA A 1 300 ? 16.248 -5.008 -19.397 1.00 97.38 300 ALA A C 1
ATOM 2274 O O . ALA A 1 300 ? 15.484 -4.045 -19.509 1.00 97.38 300 ALA A O 1
ATOM 2275 N N . SER A 1 301 ? 17.188 -5.089 -18.452 1.00 97.00 301 SER A N 1
ATOM 2276 C CA . SER A 1 301 ? 17.488 -4.020 -17.493 1.00 97.00 301 SER A CA 1
ATOM 2277 C C . SER A 1 301 ? 18.532 -3.048 -18.048 1.00 97.00 301 SER A C 1
ATOM 2279 O O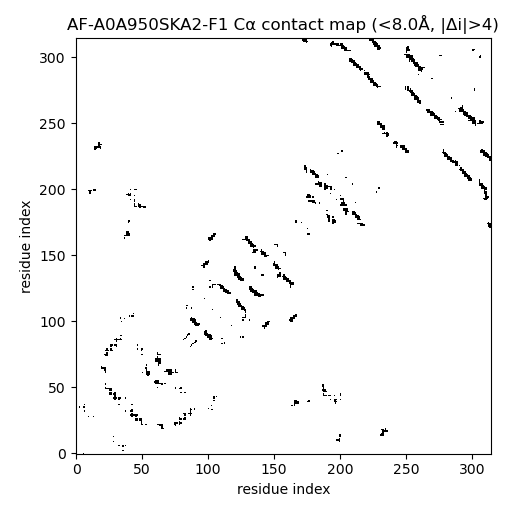 . SER A 1 301 ? 19.340 -3.425 -18.899 1.00 97.00 301 SER A O 1
ATOM 2281 N N . ALA A 1 302 ? 18.487 -1.788 -17.612 1.00 95.94 302 ALA A N 1
ATOM 2282 C CA . ALA A 1 302 ? 19.562 -0.818 -17.841 1.00 95.94 302 ALA A CA 1
ATOM 2283 C C . ALA A 1 302 ? 20.617 -0.838 -16.717 1.00 95.94 302 ALA A C 1
ATOM 2285 O O . ALA A 1 302 ? 21.711 -0.315 -16.905 1.00 95.94 302 ALA A O 1
ATOM 2286 N N . ALA A 1 303 ? 20.288 -1.439 -15.569 1.00 92.69 303 ALA A N 1
ATOM 2287 C CA . ALA A 1 303 ? 21.174 -1.634 -14.424 1.00 92.69 303 ALA A CA 1
ATOM 2288 C C . ALA A 1 303 ? 21.444 -3.133 -14.200 1.00 92.69 303 ALA A C 1
ATOM 2290 O O . ALA A 1 303 ? 20.835 -3.985 -14.849 1.00 92.69 303 ALA A O 1
ATOM 2291 N N . THR A 1 304 ? 22.341 -3.466 -13.270 1.00 91.06 304 THR A N 1
ATOM 2292 C CA . THR A 1 304 ? 22.602 -4.864 -12.884 1.00 91.06 304 THR A CA 1
ATOM 2293 C C . THR A 1 304 ? 21.415 -5.485 -12.148 1.00 91.06 304 THR A C 1
ATOM 2295 O O . THR A 1 304 ? 21.150 -6.675 -12.303 1.00 91.06 304 THR A O 1
ATOM 2298 N N . GLN A 1 305 ? 20.665 -4.688 -11.383 1.00 92.38 305 GLN A N 1
ATOM 2299 C CA . GLN A 1 305 ? 19.449 -5.132 -10.707 1.00 92.38 305 GLN A CA 1
ATOM 2300 C C . GLN A 1 305 ? 18.228 -5.134 -11.650 1.00 92.38 305 GLN A C 1
ATOM 2302 O O . GLN A 1 305 ? 18.185 -4.370 -12.626 1.00 92.38 305 GLN A O 1
ATOM 2307 N N . PRO A 1 306 ? 17.192 -5.945 -11.358 1.00 95.50 306 PRO A N 1
ATOM 2308 C CA . PRO A 1 306 ? 15.915 -5.874 -12.059 1.00 95.50 306 PRO A CA 1
ATOM 2309 C C . PRO A 1 306 ? 15.246 -4.492 -11.915 1.00 95.50 306 PRO A C 1
ATOM 2311 O O . PRO A 1 306 ? 15.330 -3.891 -10.839 1.00 95.50 306 PRO A O 1
ATOM 2314 N N . PRO A 1 307 ? 14.544 -3.994 -12.951 1.00 97.38 307 PRO A N 1
ATOM 2315 C CA . PRO A 1 307 ? 13.851 -2.711 -12.880 1.00 97.38 307 PRO A CA 1
ATOM 2316 C C . PRO A 1 307 ? 12.746 -2.670 -11.820 1.00 97.38 307 PRO A C 1
ATOM 2318 O O . PRO A 1 307 ? 12.057 -3.665 -11.613 1.00 97.38 307 PRO A O 1
ATOM 2321 N N . MET A 1 308 ? 12.526 -1.499 -11.227 1.00 97.12 308 MET A N 1
ATOM 2322 C CA . MET A 1 308 ? 11.404 -1.201 -10.337 1.00 97.12 308 MET A CA 1
ATOM 2323 C C . MET A 1 308 ? 10.354 -0.396 -11.095 1.00 97.12 308 MET A C 1
ATOM 2325 O O . MET A 1 308 ? 10.664 0.656 -11.652 1.00 97.12 308 MET A O 1
ATOM 2329 N N . LEU A 1 309 ? 9.118 -0.881 -11.131 1.00 98.38 309 LEU A N 1
ATOM 2330 C CA . LEU A 1 309 ? 7.974 -0.139 -11.650 1.00 98.38 309 LEU A CA 1
ATOM 2331 C C . LEU A 1 309 ? 7.238 0.487 -10.466 1.00 98.38 309 LEU A C 1
ATOM 2333 O O . LEU A 1 309 ? 6.505 -0.227 -9.782 1.00 98.38 309 LEU A O 1
ATOM 2337 N N . ASP A 1 310 ? 7.450 1.785 -10.241 1.00 98.00 310 ASP A N 1
ATOM 2338 C CA . ASP A 1 310 ? 6.804 2.518 -9.147 1.00 98.00 310 ASP A CA 1
ATOM 2339 C C . ASP A 1 310 ? 5.304 2.625 -9.401 1.00 98.00 310 ASP A C 1
ATOM 2341 O O . ASP A 1 310 ? 4.501 2.279 -8.555 1.00 98.00 310 ASP A O 1
ATOM 2345 N N . GLU A 1 311 ? 4.918 3.078 -10.597 1.00 97.88 311 GLU A N 1
ATOM 2346 C CA . GLU A 1 311 ? 3.508 3.299 -10.915 1.00 97.88 311 GLU A CA 1
ATOM 2347 C C . GLU A 1 311 ? 3.249 3.157 -12.419 1.00 97.88 311 GLU A C 1
ATOM 2349 O O . GLU A 1 311 ? 3.952 3.719 -13.268 1.00 97.88 311 GLU A O 1
ATOM 2354 N N . LEU A 1 312 ? 2.186 2.432 -12.746 1.00 98.25 312 LEU A N 1
ATOM 2355 C CA . LEU A 1 312 ? 1.566 2.332 -14.056 1.00 98.25 312 LEU A CA 1
ATOM 2356 C C . LEU A 1 312 ? 0.191 2.994 -13.979 1.00 98.25 312 LEU A C 1
ATOM 2358 O O . LEU A 1 312 ? -0.701 2.497 -13.304 1.00 98.25 312 LEU A O 1
ATOM 2362 N N . SER A 1 313 ? 0.000 4.063 -14.750 1.00 96.94 313 SER A N 1
ATOM 2363 C CA . SER A 1 313 ? -1.267 4.797 -14.822 1.00 96.94 313 SER A CA 1
ATOM 2364 C C . SER A 1 313 ? -1.826 4.778 -16.240 1.00 96.94 313 SER A C 1
ATOM 2366 O O . SER A 1 313 ? -1.070 4.920 -17.207 1.00 96.94 313 SER A O 1
ATOM 2368 N N . VAL A 1 314 ? -3.146 4.629 -16.386 1.00 95.25 314 VAL A N 1
ATOM 2369 C CA . VAL A 1 314 ? -3.829 4.661 -17.692 1.00 95.25 314 VAL A CA 1
ATOM 2370 C C . VAL A 1 314 ? -5.052 5.574 -17.618 1.00 95.25 314 VAL A C 1
ATOM 2372 O O . VAL A 1 314 ? -6.016 5.233 -16.942 1.00 95.25 314 VAL A O 1
ATOM 2375 N N . ARG A 1 315 ? -5.027 6.723 -18.304 1.00 92.44 315 ARG A N 1
ATOM 2376 C CA . ARG A 1 315 ? -6.051 7.787 -18.207 1.00 92.44 315 ARG A CA 1
ATOM 2377 C C . ARG A 1 315 ? -6.668 8.164 -19.550 1.00 92.44 315 ARG A C 1
ATOM 2379 O O . ARG A 1 315 ? -5.943 8.105 -20.568 1.00 92.44 315 ARG A O 1
#